Protein AF-A0A3C0Q409-F1 (afdb_monomer_lite)

Sequence (208 aa):
MSGLVIARSYESRLLSCAMTVKDFFWIRFIRLYPLYIAGLFLGVGYIVFRWFIKHEDPFDAFDLARGLFLNGLFIPDFFDEKLIFRINPAAWSLSLEWIINIIYAVVAVKFSNRVLLCIAGGGAALMMIMGLHEQTLDLGWSSENFIGGFVRILYSFTMGILLYRLIQSRGMPFKINALLLLPVIFIALIIPMLCPDFGLYLFGRFEI

Structure (mmCIF, N/CA/C/O backbone):
data_AF-A0A3C0Q409-F1
#
_entry.id   AF-A0A3C0Q409-F1
#
loop_
_atom_site.group_PDB
_atom_site.id
_atom_site.type_symbol
_atom_site.label_atom_id
_atom_site.label_alt_id
_atom_site.label_comp_id
_atom_site.label_asym_id
_atom_site.label_entity_id
_atom_site.label_seq_id
_atom_site.pdbx_PDB_ins_code
_atom_site.Cartn_x
_atom_site.Cartn_y
_atom_site.Cartn_z
_atom_site.occupancy
_atom_site.B_iso_or_equiv
_atom_site.auth_seq_id
_atom_site.auth_comp_id
_atom_site.auth_asym_id
_atom_site.auth_atom_id
_atom_site.pdbx_PDB_model_num
ATOM 1 N N . MET A 1 1 ? -5.419 2.317 -3.469 1.00 61.75 1 MET A N 1
ATOM 2 C CA . MET A 1 1 ? -6.747 2.554 -2.850 1.00 61.75 1 MET A CA 1
ATOM 3 C C . MET A 1 1 ? -6.604 3.058 -1.419 1.00 61.75 1 MET A C 1
ATOM 5 O O . MET A 1 1 ? -5.571 2.838 -0.804 1.00 61.75 1 MET A O 1
ATOM 9 N N . SER A 1 2 ? -7.637 3.713 -0.874 1.00 80.19 2 SER A N 1
ATOM 10 C CA . SER A 1 2 ? -7.595 4.330 0.462 1.00 80.19 2 SER A CA 1
ATOM 11 C C . SER A 1 2 ? -8.119 3.404 1.565 1.00 80.19 2 SER A C 1
ATOM 13 O O . SER A 1 2 ? -9.218 2.854 1.443 1.00 80.19 2 SER A O 1
ATOM 15 N N . GLY A 1 3 ? -7.380 3.305 2.677 1.00 89.50 3 GLY A N 1
ATOM 16 C CA . GLY A 1 3 ? -7.801 2.577 3.881 1.00 89.50 3 GLY A CA 1
ATOM 17 C C . GLY A 1 3 ? -9.139 3.061 4.452 1.00 89.50 3 GLY A C 1
ATOM 18 O O . GLY A 1 3 ? -9.888 2.258 4.998 1.00 89.50 3 GLY A O 1
ATOM 19 N N . LEU A 1 4 ? -9.507 4.327 4.216 1.00 91.88 4 LEU A N 1
ATOM 20 C CA . LEU A 1 4 ? -10.808 4.899 4.589 1.00 91.88 4 LEU A CA 1
ATOM 21 C C . LEU A 1 4 ? -11.976 4.139 3.947 1.00 91.88 4 LEU A C 1
ATOM 23 O O . LEU A 1 4 ? -12.948 3.791 4.614 1.00 91.88 4 LEU A O 1
ATOM 27 N N . VAL A 1 5 ? -11.889 3.889 2.637 1.00 91.31 5 VAL A N 1
ATOM 28 C CA . VAL A 1 5 ? -12.957 3.236 1.863 1.00 91.31 5 VAL A CA 1
ATOM 29 C C . VAL A 1 5 ? -13.110 1.783 2.295 1.00 91.31 5 VAL A C 1
ATOM 31 O O . VAL A 1 5 ? -14.230 1.280 2.404 1.00 91.31 5 VAL A O 1
ATOM 34 N N . ILE A 1 6 ? -11.986 1.114 2.556 1.00 92.56 6 ILE A N 1
ATOM 35 C CA . ILE A 1 6 ? -11.972 -0.287 2.978 1.00 92.56 6 ILE A CA 1
ATOM 36 C C . ILE A 1 6 ? -12.562 -0.426 4.372 1.00 92.56 6 ILE A C 1
ATOM 38 O O . ILE A 1 6 ? -13.489 -1.214 4.555 1.00 92.56 6 ILE A O 1
ATOM 42 N N . ALA A 1 7 ? -12.085 0.386 5.313 1.00 93.19 7 ALA A N 1
ATOM 43 C CA . ALA A 1 7 ? -12.591 0.412 6.671 1.00 93.19 7 ALA A CA 1
ATOM 44 C C . ALA A 1 7 ? -14.103 0.669 6.689 1.00 93.19 7 ALA A C 1
ATOM 46 O O . ALA A 1 7 ? -14.876 -0.143 7.191 1.00 93.19 7 ALA A O 1
ATOM 47 N N . ARG A 1 8 ? -14.559 1.696 5.966 1.00 92.25 8 ARG A N 1
ATOM 48 C CA . ARG A 1 8 ? -15.985 2.012 5.847 1.00 92.25 8 ARG A CA 1
ATOM 49 C C . ARG A 1 8 ? -16.841 0.875 5.288 1.00 92.25 8 ARG A C 1
ATOM 51 O O . ARG A 1 8 ? -17.983 0.719 5.708 1.00 92.25 8 ARG A O 1
ATOM 58 N N . SER A 1 9 ? -16.331 0.129 4.313 1.00 91.88 9 SER A N 1
ATOM 59 C CA . SER A 1 9 ? -17.126 -0.876 3.593 1.00 91.88 9 SER A CA 1
ATOM 60 C C . SER A 1 9 ? -17.123 -2.248 4.270 1.00 91.88 9 SER A C 1
ATOM 62 O O . SER A 1 9 ? -18.072 -3.014 4.098 1.00 91.88 9 SER A O 1
ATOM 64 N N . TYR A 1 10 ? -16.049 -2.586 4.989 1.00 93.25 10 TYR A N 1
ATOM 65 C CA . TYR A 1 10 ? -15.783 -3.963 5.409 1.00 93.25 10 TYR A CA 1
ATOM 66 C C . TYR A 1 10 ? -15.493 -4.129 6.900 1.00 93.25 10 TYR A C 1
ATOM 68 O O . TYR A 1 10 ? -15.665 -5.241 7.395 1.00 93.25 10 TYR A O 1
ATOM 76 N N . GLU A 1 11 ? -15.094 -3.077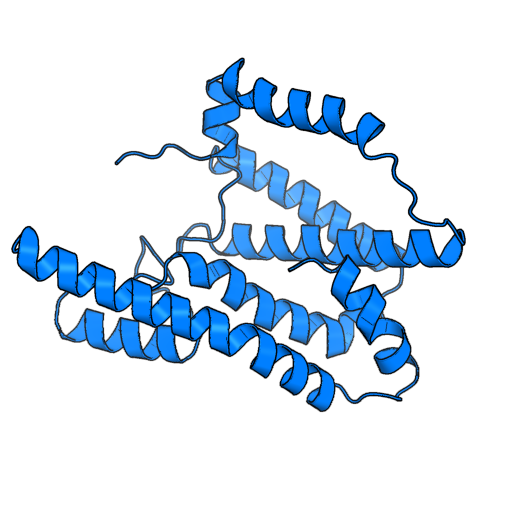 7.623 1.00 93.75 11 GLU A N 1
ATOM 77 C CA . GLU A 1 11 ? -14.656 -3.193 9.021 1.00 93.75 11 GLU A CA 1
ATOM 78 C C . GLU A 1 11 ? -15.731 -3.813 9.915 1.00 93.75 11 GLU A C 1
ATOM 80 O O . GLU A 1 11 ? -15.474 -4.802 10.597 1.00 93.75 11 GLU A O 1
ATOM 85 N N . SER A 1 12 ? -16.961 -3.298 9.850 1.00 92.56 12 SER A N 1
ATOM 86 C CA . SER A 1 12 ? -18.080 -3.808 10.650 1.00 92.56 12 SER A CA 1
ATOM 87 C C . SER A 1 12 ? -18.392 -5.275 10.354 1.00 92.56 12 SER A C 1
ATOM 89 O O . SER A 1 12 ? -18.651 -6.042 11.279 1.00 92.56 12 SER A O 1
ATOM 91 N N . ARG A 1 13 ? -18.325 -5.699 9.085 1.00 93.00 13 ARG A N 1
ATOM 92 C CA . ARG A 1 13 ? -18.609 -7.084 8.669 1.00 93.00 13 ARG A CA 1
ATOM 93 C C . ARG A 1 13 ? -17.502 -8.055 9.071 1.00 93.00 13 ARG A C 1
ATOM 95 O O . ARG A 1 13 ? -17.797 -9.193 9.411 1.00 93.00 13 ARG A O 1
ATOM 102 N N . LEU A 1 14 ? -16.247 -7.605 9.032 1.00 92.75 14 LEU A N 1
ATOM 103 C CA . LEU A 1 14 ? -15.091 -8.383 9.485 1.00 92.75 14 LEU A CA 1
ATOM 104 C C . LEU A 1 14 ? -15.094 -8.550 11.008 1.00 92.75 14 LEU A C 1
ATOM 106 O O . LEU A 1 14 ? -14.820 -9.639 11.501 1.00 92.75 14 LEU A O 1
ATOM 110 N N . LEU A 1 15 ? -15.430 -7.492 11.755 1.00 92.69 15 LEU A N 1
ATOM 111 C CA . LEU A 1 15 ? -15.474 -7.532 13.220 1.00 92.69 15 LEU A CA 1
ATOM 112 C C . LEU A 1 15 ? -16.679 -8.310 13.765 1.00 92.69 15 LEU A C 1
ATOM 114 O O . LEU A 1 15 ? -16.561 -8.956 14.800 1.00 92.69 15 LEU A O 1
ATOM 118 N N . SER A 1 16 ? -17.823 -8.272 13.075 1.00 91.56 16 SER A N 1
ATOM 119 C CA . SER A 1 16 ? -19.041 -9.010 13.457 1.00 91.56 16 SER A CA 1
ATOM 120 C C . SER A 1 16 ? -19.076 -10.462 12.967 1.00 91.56 16 SER A C 1
ATOM 122 O O . SER A 1 16 ? -20.095 -11.128 13.129 1.00 91.56 16 SER A O 1
ATOM 124 N N . CYS A 1 17 ? -18.003 -10.954 12.336 1.00 89.00 17 CYS A N 1
ATOM 125 C CA . CYS A 1 17 ? -17.946 -12.269 11.684 1.00 89.00 17 CYS A CA 1
ATOM 126 C C . CYS A 1 17 ? -19.012 -12.493 10.588 1.00 89.00 17 CYS A C 1
ATOM 128 O O . CYS A 1 17 ? -19.180 -13.616 10.121 1.00 89.00 17 CYS A O 1
ATOM 130 N N . ALA A 1 18 ? -19.695 -11.439 10.127 1.00 92.31 18 ALA A N 1
ATOM 131 C CA . ALA A 1 18 ? -20.645 -11.498 9.015 1.00 92.31 18 ALA A CA 1
ATOM 132 C C . ALA A 1 18 ? -19.958 -11.691 7.648 1.00 92.31 18 ALA A C 1
ATOM 134 O O . ALA A 1 18 ? -20.619 -11.952 6.646 1.00 92.31 18 ALA A O 1
ATOM 135 N N . MET A 1 19 ? -18.634 -11.526 7.585 1.00 92.50 19 MET A N 1
ATOM 136 C CA . MET A 1 19 ? -17.818 -11.815 6.411 1.00 92.50 19 MET A CA 1
ATOM 137 C C . MET A 1 19 ? -16.521 -12.501 6.834 1.00 92.50 19 MET A C 1
ATOM 139 O O . MET A 1 19 ? -15.841 -12.033 7.750 1.00 92.50 19 MET A O 1
ATOM 143 N N . THR A 1 20 ? -16.134 -13.561 6.124 1.00 93.31 20 THR A N 1
ATOM 144 C CA . THR A 1 20 ? -14.844 -14.210 6.356 1.00 93.31 20 THR A CA 1
ATOM 145 C C . THR A 1 20 ? -13.702 -13.453 5.679 1.00 93.31 20 THR A C 1
ATOM 147 O O . THR A 1 20 ? -13.875 -12.731 4.694 1.00 93.31 20 THR A O 1
ATOM 150 N N . VAL A 1 21 ? -12.485 -13.663 6.176 1.00 91.69 21 VAL A N 1
ATOM 151 C CA . VAL A 1 21 ? -11.263 -13.128 5.565 1.00 91.69 21 VAL A CA 1
ATOM 152 C C . VAL A 1 21 ? -11.105 -13.615 4.110 1.00 91.69 21 VAL A C 1
ATOM 154 O O . VAL A 1 21 ? -10.690 -12.845 3.247 1.00 91.69 21 VAL A O 1
ATOM 157 N N . LYS A 1 22 ? -11.517 -14.855 3.807 1.00 93.00 22 LYS A N 1
ATOM 158 C CA . LYS A 1 22 ? -11.501 -15.420 2.447 1.00 93.00 22 LYS A CA 1
ATOM 159 C C . LYS A 1 22 ? -12.452 -14.681 1.501 1.00 93.00 22 LYS A C 1
ATOM 161 O O . LYS A 1 22 ? -12.056 -14.353 0.385 1.00 93.00 22 LYS A O 1
ATOM 166 N N . ASP A 1 23 ? -13.668 -14.375 1.949 1.00 92.56 23 ASP A N 1
ATOM 167 C CA . ASP A 1 23 ? -14.646 -13.641 1.133 1.00 92.56 23 ASP A CA 1
ATOM 168 C C . ASP A 1 23 ? -14.163 -12.220 0.840 1.00 92.56 23 ASP A C 1
ATOM 170 O O . ASP A 1 23 ? -14.263 -11.739 -0.291 1.00 92.56 23 ASP A O 1
ATOM 174 N N . PHE A 1 24 ? -13.576 -11.562 1.846 1.00 93.50 24 PHE A N 1
ATOM 175 C CA . PHE A 1 24 ? -12.927 -10.269 1.658 1.00 93.50 24 PHE A CA 1
ATOM 176 C C . PHE A 1 24 ? -11.840 -10.349 0.584 1.00 93.50 24 PHE A C 1
ATOM 178 O O . PHE A 1 24 ? -11.835 -9.530 -0.337 1.00 93.50 24 PHE A O 1
ATOM 185 N N . PHE A 1 25 ? -10.958 -11.351 0.660 1.00 91.25 25 PHE A N 1
ATOM 186 C CA . PHE A 1 25 ? -9.908 -11.539 -0.338 1.00 91.25 25 PHE A CA 1
ATOM 187 C C . PHE A 1 25 ? -10.452 -11.687 -1.741 1.00 91.25 25 PHE A C 1
ATOM 189 O O . PHE A 1 25 ? -9.990 -10.996 -2.646 1.00 91.25 25 PHE A O 1
ATOM 196 N N . TRP A 1 26 ? -11.458 -12.535 -1.918 1.00 92.38 26 TRP A N 1
ATOM 197 C CA . TRP A 1 26 ? -12.009 -12.811 -3.234 1.00 92.38 26 TRP A CA 1
ATOM 198 C C . TRP A 1 26 ? -12.654 -11.574 -3.868 1.00 92.38 26 TRP A C 1
ATOM 200 O O . TRP A 1 26 ? -12.384 -11.248 -5.025 1.00 92.38 26 TRP A O 1
ATOM 210 N N . ILE A 1 27 ? -13.423 -10.811 -3.082 1.00 92.25 27 ILE A N 1
ATOM 211 C CA . ILE A 1 27 ? -14.037 -9.554 -3.536 1.00 92.25 27 ILE A CA 1
ATOM 212 C C . ILE A 1 27 ? -12.967 -8.544 -3.961 1.00 92.25 27 ILE A C 1
ATOM 214 O O . ILE A 1 27 ? -13.135 -7.831 -4.952 1.00 92.25 27 ILE A O 1
ATOM 218 N N . ARG A 1 28 ? -11.872 -8.445 -3.204 1.00 91.31 28 ARG A N 1
ATOM 219 C CA . ARG A 1 28 ? -10.786 -7.499 -3.491 1.00 91.31 28 ARG A CA 1
ATOM 220 C C . ARG A 1 28 ? -9.977 -7.935 -4.708 1.00 91.31 28 ARG A C 1
ATOM 222 O O . ARG A 1 28 ? -9.679 -7.095 -5.553 1.00 91.31 28 ARG A O 1
ATOM 229 N N . PHE A 1 29 ? -9.701 -9.230 -4.830 1.00 88.88 29 PHE A N 1
ATOM 230 C CA . PHE A 1 29 ? -8.972 -9.809 -5.950 1.00 88.88 29 PHE A CA 1
ATOM 231 C C . PHE A 1 29 ? -9.704 -9.575 -7.277 1.00 88.88 29 PHE A C 1
ATOM 233 O O . PHE A 1 29 ? -9.134 -8.971 -8.179 1.00 88.88 29 PHE A O 1
ATOM 240 N N . ILE A 1 30 ? -10.996 -9.914 -7.366 1.00 90.88 30 ILE A N 1
ATOM 241 C CA . ILE A 1 30 ? -11.796 -9.716 -8.591 1.00 90.88 30 ILE A CA 1
ATOM 242 C C . ILE A 1 30 ? -11.917 -8.233 -8.980 1.00 90.88 30 ILE A C 1
ATOM 244 O O . ILE A 1 30 ? -12.100 -7.918 -10.150 1.00 90.88 30 ILE A O 1
ATOM 248 N N . ARG A 1 31 ? -11.802 -7.301 -8.027 1.00 89.12 31 ARG A N 1
ATOM 249 C CA . ARG A 1 31 ? -11.817 -5.857 -8.321 1.00 89.12 31 ARG A CA 1
ATOM 250 C C . ARG A 1 31 ? -10.473 -5.327 -8.811 1.00 89.12 31 ARG A C 1
ATOM 252 O O . ARG A 1 31 ? -10.455 -4.429 -9.644 1.00 89.12 31 ARG A O 1
ATOM 259 N N . LEU A 1 32 ? -9.368 -5.836 -8.271 1.00 86.75 32 LEU A N 1
ATOM 260 C CA . LEU A 1 32 ? -8.018 -5.363 -8.594 1.00 86.75 32 LEU A CA 1
ATOM 261 C C . LEU A 1 32 ? -7.455 -6.016 -9.858 1.00 86.75 32 LEU A C 1
ATOM 263 O O . LEU A 1 32 ? -6.807 -5.346 -10.660 1.00 86.75 32 LEU A O 1
ATOM 267 N N . TYR A 1 33 ? -7.723 -7.305 -10.051 1.00 87.69 33 TYR A N 1
ATOM 268 C CA . TYR A 1 33 ? -7.134 -8.094 -11.128 1.00 87.69 33 TYR A CA 1
ATOM 269 C C . TYR A 1 33 ? -7.484 -7.591 -12.544 1.00 87.69 33 TYR A C 1
ATOM 271 O O . TYR A 1 33 ? -6.575 -7.510 -13.367 1.00 87.69 33 TYR A O 1
ATOM 279 N N . PRO A 1 34 ? -8.725 -7.160 -12.858 1.00 89.75 34 PRO A N 1
ATOM 280 C CA . PRO A 1 34 ? -9.053 -6.653 -14.193 1.00 89.75 34 PRO A CA 1
ATOM 281 C C . PRO A 1 34 ? -8.244 -5.413 -14.574 1.00 89.75 34 PRO A C 1
ATOM 283 O O . PRO A 1 34 ? -7.751 -5.315 -15.695 1.00 89.75 34 PRO A O 1
ATOM 286 N N . LEU A 1 35 ? -8.064 -4.486 -13.626 1.00 89.81 35 LEU A N 1
ATOM 287 C CA . LEU A 1 35 ? -7.266 -3.281 -13.848 1.00 89.81 35 LEU A CA 1
ATOM 288 C C . LEU A 1 35 ? -5.788 -3.629 -14.041 1.00 89.81 35 LEU A C 1
ATOM 290 O O . LEU A 1 35 ? -5.118 -3.052 -14.893 1.00 89.81 35 LEU A O 1
ATOM 294 N N . TYR A 1 36 ? -5.294 -4.598 -13.274 1.00 89.25 36 TYR A N 1
ATOM 295 C CA . TYR A 1 36 ? -3.927 -5.076 -13.409 1.00 89.25 36 TYR A CA 1
ATOM 296 C C . TYR A 1 36 ? -3.653 -5.685 -14.780 1.00 89.25 36 TYR A C 1
ATOM 298 O O . TYR A 1 36 ? -2.679 -5.322 -15.432 1.00 89.25 36 TYR A O 1
ATOM 306 N N . ILE A 1 37 ? -4.535 -6.582 -15.224 1.00 88.81 37 ILE A N 1
ATOM 307 C CA . ILE A 1 37 ? -4.431 -7.239 -16.524 1.00 88.81 37 ILE A CA 1
ATOM 308 C C . ILE A 1 37 ? -4.529 -6.217 -17.656 1.00 88.81 37 ILE A C 1
ATOM 310 O O . ILE A 1 37 ? -3.741 -6.283 -18.594 1.00 88.81 37 ILE A O 1
ATOM 314 N N . ALA A 1 38 ? -5.416 -5.224 -17.548 1.00 90.81 38 ALA A N 1
ATOM 315 C CA . ALA A 1 38 ? -5.463 -4.121 -18.505 1.00 90.81 38 ALA A CA 1
ATOM 316 C C . ALA A 1 38 ? -4.124 -3.361 -18.567 1.00 90.81 38 ALA A C 1
ATOM 318 O O . ALA A 1 38 ? -3.607 -3.123 -19.656 1.00 90.81 38 ALA A O 1
ATOM 319 N N . GLY A 1 39 ? -3.524 -3.042 -17.414 1.00 89.44 39 GLY A N 1
ATOM 320 C CA . GLY A 1 39 ? -2.198 -2.419 -17.348 1.00 89.44 39 GLY A CA 1
ATOM 321 C C . GLY A 1 39 ? -1.093 -3.293 -17.947 1.00 89.44 39 GLY A C 1
ATOM 322 O O . GLY A 1 39 ? -0.230 -2.787 -18.659 1.00 89.44 39 GLY A O 1
ATOM 323 N N . LEU A 1 40 ? -1.151 -4.609 -17.728 1.00 88.94 40 LEU A N 1
ATOM 324 C CA . LEU A 1 40 ? -0.209 -5.565 -18.305 1.00 88.94 40 LEU A CA 1
ATOM 325 C C . LEU A 1 40 ? -0.314 -5.605 -19.836 1.00 88.94 40 LEU A C 1
ATOM 327 O O . LEU A 1 40 ? 0.706 -5.525 -20.515 1.00 88.94 40 LEU A O 1
ATOM 331 N N . PHE A 1 41 ? -1.531 -5.661 -20.388 1.00 90.62 41 PHE A N 1
ATOM 332 C CA . PHE A 1 41 ? -1.749 -5.621 -21.838 1.00 90.62 41 PHE A CA 1
ATOM 333 C C . PHE A 1 41 ? -1.270 -4.311 -22.466 1.00 90.62 41 PHE A C 1
ATOM 335 O O . PHE A 1 41 ? -0.648 -4.339 -23.526 1.00 90.62 41 PHE A O 1
ATOM 342 N N . LEU A 1 42 ? -1.517 -3.173 -21.810 1.00 90.75 42 LEU A N 1
ATOM 343 C CA . LEU A 1 42 ? -1.002 -1.879 -22.261 1.00 90.75 42 LEU A CA 1
ATOM 344 C C . LEU A 1 42 ? 0.530 -1.842 -22.240 1.00 90.75 42 LEU A C 1
ATOM 346 O O . LEU A 1 42 ? 1.140 -1.364 -23.193 1.00 90.75 42 LEU A O 1
ATOM 350 N N . GLY A 1 43 ? 1.146 -2.391 -21.193 1.00 88.25 43 GLY A N 1
ATOM 351 C CA . GLY A 1 43 ? 2.595 -2.522 -21.070 1.00 88.25 43 GLY A CA 1
ATOM 352 C C . GLY A 1 43 ? 3.219 -3.352 -22.190 1.00 88.25 43 GLY A C 1
ATOM 353 O O . GLY A 1 43 ? 4.152 -2.908 -22.856 1.00 88.25 43 GLY A O 1
ATOM 354 N N . VAL A 1 44 ? 2.648 -4.527 -22.465 1.00 87.81 44 VAL A N 1
ATOM 355 C CA . VAL A 1 44 ? 3.064 -5.374 -23.594 1.00 87.81 44 VAL A CA 1
ATOM 356 C C . VAL A 1 44 ? 2.874 -4.646 -24.925 1.00 87.81 44 VAL A C 1
ATOM 358 O O . VAL A 1 44 ? 3.791 -4.622 -25.742 1.00 87.81 44 VAL A O 1
ATOM 361 N N . GLY A 1 45 ? 1.722 -4.003 -25.133 1.00 88.88 45 GLY A N 1
ATOM 362 C CA . GLY A 1 45 ? 1.451 -3.220 -26.339 1.00 88.88 45 GLY A CA 1
ATOM 363 C C . GLY A 1 45 ? 2.463 -2.093 -26.552 1.00 88.88 45 GLY A C 1
ATOM 364 O O . GLY A 1 45 ? 2.924 -1.886 -27.672 1.00 88.88 45 GLY A O 1
ATOM 365 N N . TYR A 1 46 ? 2.871 -1.412 -25.479 1.00 87.38 46 TYR A N 1
ATOM 366 C CA . TYR A 1 46 ? 3.907 -0.382 -25.519 1.00 87.38 46 TYR A CA 1
ATOM 367 C C . TYR A 1 46 ? 5.280 -0.941 -25.917 1.00 87.38 46 TYR A C 1
ATOM 369 O O . TYR A 1 46 ? 5.954 -0.351 -26.761 1.00 87.38 46 TYR A O 1
ATOM 377 N N . ILE A 1 47 ? 5.684 -2.088 -25.359 1.00 84.94 47 ILE A N 1
ATOM 378 C CA . ILE A 1 47 ? 6.951 -2.754 -25.707 1.00 84.94 47 ILE A CA 1
ATOM 379 C C . ILE A 1 47 ? 6.959 -3.142 -27.189 1.00 84.94 47 ILE A C 1
ATOM 381 O O . ILE A 1 47 ? 7.907 -2.822 -27.904 1.00 84.94 47 ILE A O 1
ATOM 385 N N . VAL A 1 48 ? 5.875 -3.761 -27.664 1.00 86.12 48 VAL A N 1
ATOM 386 C CA . VAL A 1 48 ? 5.713 -4.154 -29.070 1.00 86.12 48 VAL A CA 1
ATOM 387 C C . VAL A 1 48 ? 5.754 -2.930 -29.987 1.00 86.12 48 VAL A C 1
ATOM 389 O O . VAL A 1 48 ? 6.478 -2.923 -30.980 1.00 86.12 48 VAL A O 1
ATOM 392 N N . PHE A 1 49 ? 5.033 -1.861 -29.642 1.00 87.38 49 PHE A N 1
ATOM 393 C CA . PHE A 1 49 ? 5.037 -0.616 -30.410 1.00 87.38 49 PHE A CA 1
ATOM 394 C C . PHE A 1 49 ? 6.437 0.007 -30.497 1.00 87.38 49 PHE A C 1
ATOM 396 O O . PHE A 1 49 ? 6.862 0.435 -31.570 1.00 87.38 49 PHE A O 1
ATOM 403 N N . ARG A 1 50 ? 7.187 0.025 -29.387 1.00 83.75 50 ARG A N 1
ATOM 404 C CA . ARG A 1 50 ? 8.574 0.508 -29.377 1.00 83.75 50 ARG A CA 1
ATOM 405 C C . ARG A 1 50 ? 9.486 -0.318 -30.269 1.00 83.75 50 ARG A C 1
ATOM 407 O O . ARG A 1 50 ? 10.262 0.280 -31.010 1.00 83.75 50 ARG A O 1
ATOM 414 N N . TRP A 1 51 ? 9.370 -1.641 -30.217 1.00 83.06 51 TRP A N 1
ATOM 415 C CA . TRP A 1 51 ? 10.146 -2.543 -31.063 1.00 83.06 51 TRP A CA 1
ATOM 416 C C . TRP A 1 51 ? 9.894 -2.262 -32.552 1.00 83.06 51 TRP A C 1
ATOM 418 O O . TRP A 1 51 ? 10.841 -2.046 -33.304 1.00 83.06 51 TRP A O 1
ATOM 428 N N . PHE A 1 52 ? 8.626 -2.126 -32.960 1.00 84.75 52 PHE A N 1
ATOM 429 C CA . PHE A 1 52 ? 8.266 -1.831 -34.354 1.00 84.75 52 PHE A CA 1
ATOM 430 C C . PHE A 1 52 ? 8.755 -0.464 -34.856 1.00 84.75 52 PHE A C 1
ATOM 432 O O . PHE A 1 52 ? 9.163 -0.348 -36.009 1.00 84.75 52 PHE A O 1
ATOM 439 N N . ILE A 1 53 ? 8.682 0.586 -34.031 1.00 86.44 53 ILE A N 1
ATOM 440 C CA . ILE A 1 53 ? 9.008 1.953 -34.472 1.00 86.44 53 ILE A CA 1
ATOM 441 C C . ILE A 1 53 ? 10.501 2.252 -34.340 1.00 86.44 53 ILE A C 1
ATOM 443 O O . ILE A 1 53 ? 11.106 2.809 -35.254 1.00 86.44 53 ILE A O 1
ATOM 447 N N . LYS A 1 54 ? 11.099 1.911 -33.197 1.00 80.62 54 LYS A N 1
ATOM 448 C CA . LYS A 1 54 ? 12.475 2.301 -32.87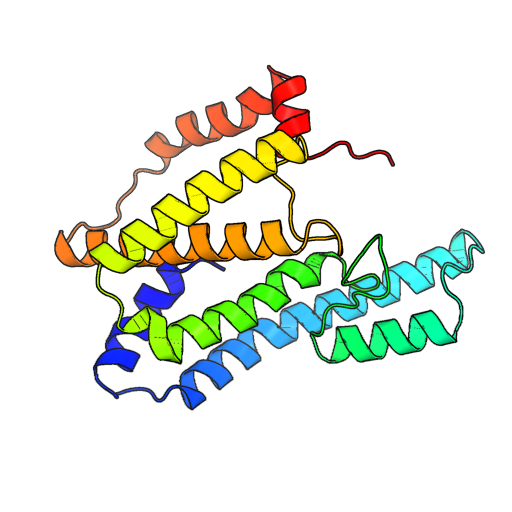0 1.00 80.62 54 LYS A CA 1
ATOM 449 C C . LYS A 1 54 ? 13.512 1.238 -33.225 1.00 80.62 54 LYS A C 1
ATOM 451 O O . LYS A 1 54 ? 14.689 1.569 -33.209 1.00 80.62 54 LYS A O 1
ATOM 456 N N . HIS A 1 55 ? 13.101 0.002 -33.538 1.00 76.44 55 HIS A N 1
ATOM 457 C CA . HIS A 1 55 ? 14.000 -1.151 -33.741 1.00 76.44 55 HIS A CA 1
ATOM 458 C C . HIS A 1 55 ? 14.982 -1.371 -32.577 1.00 76.44 55 HIS A C 1
ATOM 460 O O . HIS A 1 55 ? 15.996 -2.049 -32.710 1.00 76.44 55 HIS A O 1
ATOM 466 N N . GLU A 1 56 ? 14.680 -0.782 -31.423 1.00 70.94 56 GLU A N 1
ATOM 467 C CA . GLU A 1 56 ? 15.342 -1.091 -30.173 1.00 70.94 56 GLU A CA 1
ATOM 468 C C . GLU A 1 56 ? 14.744 -2.412 -29.713 1.00 70.94 56 GLU A C 1
ATOM 470 O O . GLU A 1 56 ? 13.519 -2.526 -29.641 1.00 70.94 56 GLU A O 1
ATOM 475 N N . ASP A 1 57 ? 15.591 -3.396 -29.428 1.00 63.59 57 ASP A N 1
ATOM 476 C CA . ASP A 1 57 ? 15.172 -4.602 -28.729 1.00 63.59 57 ASP A CA 1
ATOM 477 C C . ASP A 1 57 ? 15.370 -4.343 -27.232 1.00 63.59 57 ASP A C 1
ATOM 479 O O . ASP A 1 57 ? 16.505 -4.370 -26.747 1.00 63.59 57 ASP A O 1
ATOM 483 N N . PRO A 1 58 ? 14.319 -3.949 -26.486 1.00 62.25 58 PRO A N 1
ATOM 484 C CA . PRO A 1 58 ? 14.506 -3.500 -25.115 1.00 62.25 58 PRO A CA 1
ATOM 485 C C . PRO A 1 58 ? 14.845 -4.647 -24.155 1.00 62.25 58 PRO A C 1
ATOM 487 O O . PRO A 1 58 ? 15.215 -4.363 -23.017 1.00 62.25 58 PRO A O 1
ATOM 490 N N . PHE A 1 59 ? 14.709 -5.915 -24.574 1.00 68.62 59 PHE A N 1
ATOM 491 C CA . PHE A 1 59 ? 14.849 -7.074 -23.694 1.00 68.62 59 PHE A CA 1
ATOM 492 C C . PHE A 1 59 ? 15.524 -8.261 -24.379 1.00 68.62 59 PHE A C 1
ATOM 494 O O . PHE A 1 59 ? 15.201 -8.603 -25.511 1.00 68.62 59 PHE A O 1
ATOM 501 N N . ASP A 1 60 ? 16.374 -8.961 -23.629 1.00 78.88 60 ASP A N 1
ATOM 502 C CA . ASP A 1 60 ? 16.679 -10.357 -23.933 1.00 78.88 60 ASP A CA 1
ATOM 503 C C . ASP A 1 60 ? 15.396 -11.203 -23.799 1.00 78.88 60 ASP A C 1
ATOM 505 O O . ASP A 1 60 ? 14.547 -10.946 -22.935 1.00 78.88 60 ASP A O 1
ATOM 509 N N . ALA A 1 61 ? 15.234 -12.225 -24.642 1.00 78.88 61 ALA A N 1
ATOM 510 C CA . ALA A 1 61 ? 14.025 -13.051 -24.680 1.00 78.88 61 ALA A CA 1
ATOM 511 C C . ALA A 1 61 ? 13.745 -13.721 -23.322 1.00 78.88 61 ALA A C 1
ATOM 513 O O . ALA A 1 61 ? 12.589 -13.876 -22.916 1.00 78.88 61 ALA A O 1
ATOM 514 N N . PHE A 1 62 ? 14.810 -14.073 -22.597 1.00 82.94 62 PHE A N 1
ATOM 515 C CA . PHE A 1 62 ? 14.726 -14.618 -21.247 1.00 82.94 62 PHE A CA 1
ATOM 516 C C . PHE A 1 62 ? 14.179 -13.599 -20.235 1.00 82.94 62 PHE A C 1
ATOM 518 O O . PHE A 1 62 ? 13.276 -13.919 -19.459 1.00 82.94 62 PHE A O 1
ATOM 525 N N . ASP A 1 63 ? 14.666 -12.359 -20.280 1.00 80.12 63 ASP A N 1
ATOM 526 C CA . ASP A 1 63 ? 14.232 -11.271 -19.400 1.00 80.12 63 ASP A CA 1
ATOM 527 C C . ASP A 1 63 ? 12.768 -10.888 -19.642 1.00 80.12 63 ASP A C 1
ATOM 529 O O . ASP A 1 63 ? 12.020 -10.641 -18.691 1.00 80.12 63 ASP A O 1
ATOM 533 N N . LEU A 1 64 ? 12.325 -10.893 -20.904 1.00 81.38 64 LEU A N 1
ATOM 534 C CA . LEU A 1 64 ? 10.924 -10.658 -21.248 1.00 81.38 64 LEU A CA 1
ATOM 535 C C . LEU A 1 64 ? 10.022 -11.776 -20.710 1.00 81.38 64 LEU A C 1
ATOM 537 O O . LEU A 1 64 ? 8.980 -11.494 -20.114 1.00 81.38 64 LEU A O 1
ATOM 541 N N . ALA A 1 65 ? 10.423 -13.040 -20.880 1.00 84.94 65 ALA A N 1
ATOM 542 C CA . ALA A 1 65 ? 9.674 -14.186 -20.371 1.00 84.94 65 ALA A CA 1
ATOM 543 C C . ALA A 1 65 ? 9.584 -14.172 -18.835 1.00 84.94 65 ALA A C 1
ATOM 545 O O . ALA A 1 65 ? 8.497 -14.350 -18.279 1.00 84.94 65 ALA A O 1
ATOM 546 N N . ARG A 1 66 ? 10.700 -13.888 -18.148 1.00 86.50 66 ARG A N 1
ATOM 547 C CA . ARG A 1 66 ? 10.748 -13.714 -16.689 1.00 86.50 66 ARG A CA 1
ATOM 548 C C . ARG A 1 66 ? 9.834 -12.577 -16.241 1.00 86.50 66 ARG A C 1
ATOM 550 O O . ARG A 1 66 ? 9.018 -12.771 -15.340 1.00 86.50 66 ARG A O 1
ATOM 557 N N . GLY A 1 67 ? 9.930 -11.419 -16.894 1.00 83.69 67 GLY A N 1
ATOM 558 C CA . GLY A 1 67 ? 9.107 -10.250 -16.608 1.00 83.69 67 GLY A CA 1
ATOM 559 C C . GLY A 1 67 ? 7.618 -10.552 -16.753 1.00 83.69 67 GLY A C 1
ATOM 560 O O . GLY A 1 67 ? 6.855 -10.288 -15.826 1.00 83.69 67 GLY A O 1
ATOM 561 N N . LEU A 1 68 ? 7.201 -11.168 -17.864 1.00 85.12 68 LEU A N 1
ATOM 562 C CA . LEU A 1 68 ? 5.808 -11.561 -18.104 1.00 85.12 68 LEU A CA 1
ATOM 563 C C . LEU A 1 68 ? 5.299 -12.549 -17.056 1.00 85.12 68 LEU A C 1
ATOM 565 O O . LEU A 1 68 ? 4.176 -12.400 -16.579 1.00 85.12 68 LEU A O 1
ATOM 569 N N . PHE A 1 69 ? 6.122 -13.524 -16.674 1.00 87.44 69 PHE A N 1
ATOM 570 C CA . PHE A 1 69 ? 5.764 -14.509 -15.661 1.00 87.44 69 PHE A CA 1
ATOM 571 C C . PHE A 1 69 ? 5.585 -13.869 -14.277 1.00 87.44 69 PHE A C 1
ATOM 573 O O . PHE A 1 69 ? 4.533 -14.022 -13.657 1.00 87.44 69 PHE A O 1
ATOM 580 N N . LEU A 1 70 ? 6.572 -13.097 -13.809 1.00 86.31 70 LEU A N 1
ATOM 581 C CA . LEU A 1 70 ? 6.532 -12.442 -12.496 1.00 86.31 70 LEU A CA 1
ATOM 582 C C . LEU A 1 70 ? 5.431 -11.379 -12.410 1.00 86.31 70 LEU A C 1
ATOM 584 O O . LEU A 1 70 ? 4.656 -11.370 -11.452 1.00 86.31 70 LEU A O 1
ATOM 588 N N . ASN A 1 71 ? 5.297 -10.539 -13.444 1.00 85.81 71 ASN A N 1
ATOM 589 C CA . ASN A 1 71 ? 4.231 -9.541 -13.516 1.00 85.81 71 ASN A CA 1
ATOM 590 C C . ASN A 1 71 ? 2.868 -10.259 -13.591 1.00 85.81 71 ASN A C 1
ATOM 592 O O . ASN A 1 71 ? 1.972 -9.962 -12.812 1.00 85.81 71 ASN A O 1
ATOM 596 N N . GLY A 1 72 ? 2.710 -11.297 -14.416 1.00 82.75 72 GLY A N 1
ATOM 597 C CA . GLY A 1 72 ? 1.475 -12.095 -14.457 1.00 82.75 72 GLY A CA 1
ATOM 598 C C . GLY A 1 72 ? 1.041 -12.650 -13.089 1.00 82.75 72 GLY A C 1
ATOM 599 O O . GLY A 1 72 ? -0.157 -12.755 -12.815 1.00 82.75 72 GLY A O 1
ATOM 600 N N . LEU A 1 73 ? 2.006 -12.932 -12.208 1.00 83.69 73 LEU A N 1
ATOM 601 C CA . LEU A 1 73 ? 1.797 -13.411 -10.840 1.00 83.69 73 LEU A CA 1
ATOM 602 C C . LEU A 1 73 ? 1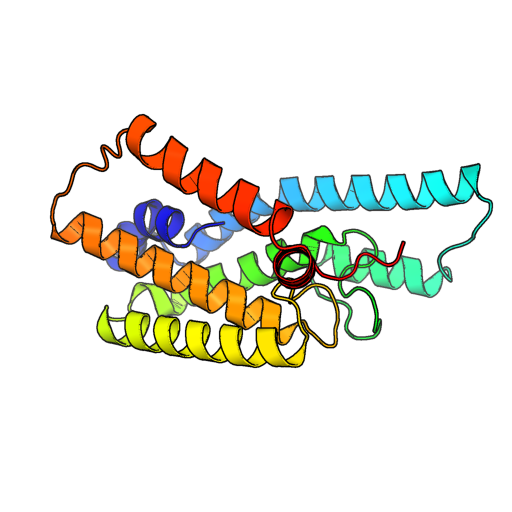.740 -12.311 -9.768 1.00 83.69 73 LEU A C 1
ATOM 604 O O . LEU A 1 73 ? 1.641 -12.644 -8.588 1.00 83.69 73 LEU A O 1
ATOM 608 N N . PHE A 1 74 ? 1.762 -11.023 -10.133 1.00 83.00 74 PHE A N 1
ATOM 609 C CA . PHE A 1 74 ? 1.788 -9.898 -9.183 1.00 83.00 74 PHE A CA 1
ATOM 610 C C . PHE A 1 74 ? 3.043 -9.837 -8.285 1.00 83.00 74 PHE A C 1
ATOM 612 O O . PHE A 1 74 ? 3.030 -9.183 -7.235 1.00 83.00 74 PHE A O 1
ATOM 619 N N . ILE A 1 75 ? 4.130 -10.495 -8.691 1.00 85.06 75 ILE A N 1
ATOM 620 C CA . ILE A 1 75 ? 5.372 -10.581 -7.920 1.00 85.06 75 ILE A CA 1
ATOM 621 C C . ILE A 1 75 ? 6.366 -9.531 -8.445 1.00 85.06 75 ILE A C 1
ATOM 623 O O . ILE A 1 75 ? 6.616 -9.504 -9.651 1.00 85.06 75 ILE A O 1
ATOM 627 N N . PRO A 1 76 ? 6.929 -8.668 -7.574 1.00 83.94 76 PRO A N 1
ATOM 628 C CA . PRO A 1 76 ? 7.984 -7.738 -7.967 1.00 83.94 76 PRO A CA 1
ATOM 629 C C . PRO A 1 76 ? 9.268 -8.487 -8.347 1.00 83.94 76 PRO A C 1
ATOM 631 O O . PRO A 1 76 ? 9.688 -9.414 -7.652 1.00 83.94 76 PRO A O 1
ATOM 634 N N . ASP A 1 77 ? 9.898 -8.065 -9.439 1.00 85.25 77 ASP A N 1
ATOM 635 C CA . ASP A 1 77 ? 11.192 -8.570 -9.888 1.00 85.25 77 ASP A CA 1
ATOM 636 C C . ASP A 1 77 ? 12.328 -7.761 -9.249 1.00 85.25 77 ASP A C 1
ATOM 638 O O . ASP A 1 77 ? 12.621 -6.647 -9.670 1.00 85.25 77 ASP A O 1
ATOM 642 N N . PHE A 1 78 ? 12.967 -8.318 -8.220 1.00 82.44 78 PHE A N 1
ATOM 643 C CA . PHE A 1 78 ? 14.099 -7.673 -7.545 1.00 82.44 78 PHE A CA 1
ATOM 644 C C . PHE A 1 78 ? 15.443 -7.889 -8.250 1.00 82.44 78 PHE A C 1
ATOM 646 O O . PHE A 1 78 ? 16.438 -7.309 -7.827 1.00 82.44 78 PHE A O 1
ATOM 653 N N . PHE A 1 79 ? 15.495 -8.720 -9.297 1.00 77.38 79 PHE A N 1
ATOM 654 C CA . PHE A 1 79 ? 16.717 -8.912 -10.084 1.00 77.38 79 PHE A CA 1
ATOM 655 C C . PHE A 1 79 ? 16.943 -7.783 -11.090 1.00 77.38 79 PHE A C 1
ATOM 657 O O . PHE A 1 79 ? 18.014 -7.703 -11.684 1.00 77.38 79 PHE A O 1
ATOM 664 N N . ASP A 1 80 ? 15.939 -6.934 -11.306 1.00 68.31 80 ASP A N 1
ATOM 665 C CA . ASP A 1 80 ? 16.119 -5.670 -11.995 1.00 68.31 80 ASP A CA 1
ATOM 666 C C . ASP A 1 80 ? 16.289 -4.518 -11.009 1.00 68.31 80 ASP A C 1
ATOM 668 O O . ASP A 1 80 ? 15.458 -4.310 -10.126 1.00 68.31 80 ASP A O 1
ATOM 672 N N . GLU A 1 81 ? 17.337 -3.725 -11.205 1.00 64.69 81 GLU A N 1
ATOM 673 C CA . GLU A 1 81 ? 17.621 -2.572 -10.352 1.00 64.69 81 GLU A CA 1
ATOM 674 C C . GLU A 1 81 ? 16.703 -1.380 -10.663 1.00 64.69 81 GLU A C 1
ATOM 676 O O . GLU A 1 81 ? 16.351 -0.608 -9.771 1.00 64.69 81 GLU A O 1
ATOM 681 N N . LYS A 1 82 ? 16.245 -1.245 -11.916 1.00 73.75 82 LYS A N 1
ATOM 682 C CA . LYS A 1 82 ? 15.522 -0.047 -12.365 1.00 73.75 82 LYS A CA 1
ATOM 683 C C . LYS A 1 82 ? 14.024 -0.098 -12.078 1.00 73.75 82 LYS A C 1
ATOM 685 O O . LYS A 1 82 ? 13.486 0.845 -11.510 1.00 73.75 82 LYS A O 1
ATOM 690 N N . LEU A 1 83 ? 13.327 -1.157 -12.485 1.00 78.69 83 LEU A N 1
ATOM 691 C CA . LEU A 1 83 ? 11.870 -1.262 -12.381 1.00 78.69 83 LEU A CA 1
ATOM 692 C C . LEU A 1 83 ? 11.452 -2.657 -11.920 1.00 78.69 83 LEU A C 1
ATOM 694 O O . LEU A 1 83 ? 11.437 -3.609 -12.698 1.00 78.69 83 LEU A O 1
ATOM 698 N N . ILE A 1 84 ? 10.942 -2.752 -10.693 1.00 83.31 84 ILE A N 1
ATOM 699 C CA . ILE A 1 84 ? 10.429 -4.022 -10.147 1.00 83.31 84 ILE A CA 1
ATOM 700 C C . ILE A 1 84 ? 9.226 -4.583 -10.922 1.00 83.31 84 ILE A C 1
ATOM 702 O O . ILE A 1 84 ? 8.928 -5.773 -10.846 1.00 83.31 84 ILE A O 1
ATOM 706 N N . PHE A 1 85 ? 8.536 -3.738 -11.690 1.00 82.50 85 PHE A N 1
ATOM 707 C CA . PHE A 1 85 ? 7.536 -4.145 -12.675 1.00 82.50 85 PHE A CA 1
ATOM 708 C C . PHE A 1 85 ? 7.862 -3.517 -14.032 1.00 82.50 85 PHE A C 1
ATOM 710 O O . PHE A 1 85 ? 7.199 -2.583 -14.471 1.00 82.50 85 PHE A O 1
ATOM 717 N N . ARG A 1 86 ? 8.893 -4.027 -14.714 1.00 79.12 86 ARG A N 1
ATOM 718 C CA . ARG A 1 86 ? 9.335 -3.499 -16.019 1.00 79.12 86 ARG A CA 1
ATOM 719 C C . ARG A 1 86 ? 8.215 -3.375 -17.065 1.00 79.12 86 ARG A C 1
ATOM 721 O O . ARG A 1 86 ? 8.168 -2.389 -17.791 1.00 79.12 86 ARG A O 1
ATOM 728 N N . ILE A 1 87 ? 7.327 -4.371 -17.156 1.00 84.12 87 ILE A N 1
ATOM 729 C CA . ILE A 1 87 ? 6.269 -4.416 -18.186 1.00 84.12 87 ILE A CA 1
ATOM 730 C C . ILE A 1 87 ? 5.091 -3.528 -17.797 1.00 84.12 87 ILE A C 1
ATOM 732 O O . ILE A 1 87 ? 4.533 -2.838 -18.643 1.00 84.12 87 ILE A O 1
ATOM 736 N N . ASN A 1 88 ? 4.725 -3.509 -16.518 1.00 86.81 88 ASN A N 1
ATOM 737 C CA . ASN A 1 88 ? 3.668 -2.652 -16.000 1.00 86.81 88 ASN A CA 1
ATOM 738 C C . ASN A 1 88 ? 4.215 -1.791 -14.854 1.00 86.81 88 ASN A C 1
ATOM 740 O O . ASN A 1 88 ? 3.963 -2.117 -13.699 1.00 86.81 88 ASN A O 1
ATOM 744 N N . PRO A 1 89 ? 4.927 -0.682 -15.121 1.00 81.06 89 PRO A N 1
ATOM 745 C CA . PRO A 1 89 ? 5.541 0.116 -14.060 1.00 81.06 89 PRO A CA 1
ATOM 746 C C . PRO A 1 89 ? 4.541 0.590 -13.002 1.00 81.06 89 PRO A C 1
ATOM 748 O O . PRO A 1 89 ? 4.875 0.658 -11.830 1.00 81.06 89 PRO A O 1
ATOM 751 N N . ALA A 1 90 ? 3.277 0.828 -13.361 1.00 83.06 90 ALA A N 1
ATOM 752 C CA . ALA A 1 90 ? 2.235 1.224 -12.409 1.00 83.06 90 ALA A CA 1
ATOM 753 C C . ALA A 1 90 ? 1.804 0.097 -11.438 1.00 83.06 90 ALA A C 1
ATOM 755 O O . ALA A 1 90 ? 1.168 0.366 -10.411 1.00 83.06 90 ALA A O 1
ATOM 756 N N . ALA A 1 91 ? 2.153 -1.161 -11.732 1.00 87.25 91 ALA A N 1
ATOM 757 C CA . ALA A 1 91 ? 1.781 -2.341 -10.954 1.00 87.25 91 ALA A CA 1
ATOM 758 C C . ALA A 1 91 ? 2.348 -2.361 -9.536 1.00 87.25 91 ALA A C 1
ATOM 760 O O . ALA A 1 91 ? 1.751 -3.010 -8.678 1.00 87.25 91 ALA A O 1
ATOM 761 N N . TRP A 1 92 ? 3.462 -1.673 -9.268 1.00 86.12 92 TRP A N 1
ATOM 762 C CA . TRP A 1 92 ? 4.111 -1.729 -7.956 1.00 86.12 92 TRP A CA 1
ATOM 763 C C . TRP A 1 92 ? 3.168 -1.305 -6.823 1.00 86.12 92 TRP A C 1
ATOM 765 O O . TRP A 1 92 ? 3.142 -1.897 -5.745 1.00 86.12 92 TRP A O 1
ATOM 775 N N . SER A 1 93 ? 2.329 -0.301 -7.080 1.00 87.19 93 SER A N 1
ATOM 776 C CA . SER A 1 93 ? 1.381 0.198 -6.086 1.00 87.19 93 SER A CA 1
ATOM 777 C C . SER A 1 93 ? 0.201 -0.760 -5.904 1.00 87.19 93 SER A C 1
ATOM 779 O O . SER A 1 93 ? -0.254 -0.972 -4.780 1.00 87.19 93 SER A O 1
ATOM 781 N N . LEU A 1 94 ? -0.257 -1.393 -6.993 1.00 87.81 94 LEU A N 1
ATOM 782 C CA . LEU A 1 94 ? -1.293 -2.428 -6.962 1.00 87.81 94 LEU A CA 1
ATOM 783 C C . LEU A 1 94 ? -0.799 -3.685 -6.238 1.00 87.81 94 LEU A C 1
ATOM 785 O O . LEU A 1 94 ? -1.590 -4.342 -5.558 1.00 87.81 94 LEU A O 1
ATOM 789 N N . SER A 1 95 ? 0.489 -4.021 -6.361 1.00 87.94 95 SER A N 1
ATOM 790 C CA . SER A 1 95 ? 1.058 -5.184 -5.690 1.00 87.94 95 SER A CA 1
ATOM 791 C C . SER A 1 95 ? 1.110 -4.980 -4.177 1.00 87.94 95 SER A C 1
ATOM 793 O O . SER A 1 95 ? 0.555 -5.749 -3.398 1.00 87.94 95 SER A O 1
ATOM 795 N N . LEU A 1 96 ? 1.635 -3.851 -3.724 1.00 89.38 96 LEU A N 1
ATOM 796 C CA . LEU A 1 96 ? 1.598 -3.518 -2.303 1.00 89.38 96 LEU A CA 1
ATOM 797 C C . LEU A 1 96 ? 0.165 -3.350 -1.774 1.00 89.38 96 LEU A C 1
ATOM 799 O O . LEU A 1 96 ? -0.114 -3.638 -0.606 1.00 89.38 96 LEU A O 1
ATOM 803 N N . GLU A 1 97 ? -0.770 -2.942 -2.633 1.00 90.19 97 GLU A N 1
ATOM 804 C CA . GLU A 1 97 ? -2.175 -2.882 -2.267 1.00 90.19 97 GLU A CA 1
ATOM 805 C C . GLU A 1 97 ? -2.753 -4.267 -1.939 1.00 90.19 97 GLU A C 1
ATOM 807 O O . GLU A 1 97 ? -3.504 -4.388 -0.966 1.00 90.19 97 GLU A O 1
ATOM 812 N N . TRP A 1 98 ? -2.426 -5.326 -2.688 1.00 86.69 98 TRP A N 1
ATOM 813 C CA . TRP A 1 98 ? -2.917 -6.662 -2.330 1.00 86.69 98 TRP A CA 1
ATOM 814 C C . TRP A 1 98 ? -2.388 -7.083 -0.954 1.00 86.69 98 TRP A C 1
ATOM 816 O O . TRP A 1 98 ? -3.175 -7.546 -0.125 1.00 86.69 98 TRP A O 1
ATOM 826 N N . ILE A 1 99 ? -1.110 -6.814 -0.665 1.00 89.25 99 ILE A N 1
ATOM 827 C CA . ILE A 1 99 ? -0.455 -7.153 0.608 1.00 89.25 99 ILE A CA 1
ATOM 828 C C . ILE A 1 99 ? -1.138 -6.445 1.779 1.00 89.25 99 ILE A C 1
ATOM 830 O O . ILE A 1 99 ? -1.536 -7.089 2.753 1.00 89.25 99 ILE A O 1
ATOM 834 N N . ILE A 1 100 ? -1.327 -5.124 1.695 1.00 92.25 100 ILE A N 1
ATOM 835 C CA . ILE A 1 100 ? -1.896 -4.361 2.816 1.00 92.25 100 ILE A CA 1
ATOM 836 C C . ILE A 1 100 ? -3.357 -4.738 3.086 1.00 92.25 100 ILE A C 1
ATOM 838 O O . ILE A 1 100 ? -3.800 -4.716 4.233 1.00 92.25 100 ILE A O 1
ATOM 842 N N . ASN A 1 101 ? -4.103 -5.158 2.058 1.00 92.12 101 ASN A N 1
ATOM 843 C CA . ASN A 1 101 ? -5.449 -5.704 2.227 1.00 92.12 101 ASN A CA 1
ATOM 844 C C . ASN A 1 101 ? -5.441 -6.998 3.049 1.00 92.12 101 ASN A C 1
ATOM 846 O O . ASN A 1 101 ? -6.309 -7.179 3.905 1.00 92.12 101 ASN A O 1
ATOM 850 N N . ILE A 1 102 ? -4.448 -7.865 2.831 1.00 91.00 102 ILE A N 1
ATOM 851 C CA . ILE A 1 102 ? -4.258 -9.089 3.619 1.00 91.00 102 ILE A CA 1
ATOM 852 C C . ILE A 1 102 ? -3.972 -8.765 5.068 1.00 91.00 102 ILE A C 1
ATOM 854 O O . ILE A 1 102 ? -4.687 -9.224 5.962 1.00 91.00 102 ILE A O 1
ATOM 858 N N . ILE A 1 103 ? -2.983 -7.909 5.290 1.00 93.06 103 ILE A N 1
ATOM 859 C CA . ILE A 1 103 ? -2.600 -7.469 6.629 1.00 93.06 103 ILE A CA 1
ATOM 860 C C . ILE A 1 103 ? -3.804 -6.846 7.348 1.00 93.06 103 ILE A C 1
ATOM 862 O O . ILE A 1 103 ? -4.035 -7.118 8.530 1.00 93.06 103 ILE A O 1
ATOM 866 N N . TYR A 1 104 ? -4.611 -6.060 6.632 1.00 94.19 104 TYR A N 1
ATOM 867 C CA . TYR A 1 104 ? -5.809 -5.443 7.180 1.00 94.19 104 TYR A CA 1
ATOM 868 C C . TYR A 1 104 ? -6.846 -6.461 7.644 1.00 94.19 104 TYR A C 1
ATOM 870 O O . TYR A 1 104 ? -7.232 -6.434 8.812 1.00 94.19 104 TYR A O 1
ATOM 878 N N . ALA A 1 105 ? -7.279 -7.361 6.762 1.00 92.88 105 ALA A N 1
ATOM 879 C CA . ALA A 1 105 ? -8.353 -8.297 7.078 1.00 92.88 105 ALA A CA 1
ATOM 880 C C . ALA A 1 105 ? -7.978 -9.283 8.191 1.00 92.88 105 ALA A C 1
ATOM 882 O O . ALA A 1 105 ? -8.838 -9.665 8.984 1.00 92.88 105 ALA A O 1
ATOM 883 N N . VAL A 1 106 ? -6.705 -9.682 8.265 1.00 92.50 106 VAL A N 1
ATOM 884 C CA . VAL A 1 106 ? -6.230 -10.656 9.255 1.00 92.50 106 VAL A CA 1
ATOM 885 C C . VAL A 1 106 ? -5.982 -9.998 10.614 1.00 92.50 106 VAL A C 1
ATOM 887 O O . VAL A 1 106 ? -6.410 -10.529 11.643 1.00 92.50 106 VAL A O 1
ATOM 890 N N . VAL A 1 107 ? -5.298 -8.847 10.630 1.00 93.19 107 VAL A N 1
ATOM 891 C CA . VAL A 1 107 ? -4.775 -8.255 11.871 1.00 93.19 107 VAL A CA 1
ATOM 892 C C . VAL A 1 107 ? -5.207 -6.802 12.052 1.00 93.19 107 VAL A C 1
ATOM 894 O O . VAL A 1 107 ? -5.772 -6.468 13.095 1.00 93.19 107 VAL A O 1
ATOM 897 N N . ALA A 1 108 ? -4.977 -5.926 11.067 1.00 91.56 108 ALA A N 1
ATOM 898 C CA . ALA A 1 108 ? -5.078 -4.484 11.310 1.00 91.56 108 ALA A CA 1
ATOM 899 C C . ALA A 1 108 ? -6.515 -3.991 11.549 1.00 91.56 108 ALA A C 1
ATOM 901 O O . ALA A 1 108 ? -6.707 -2.986 12.233 1.00 91.56 108 ALA A O 1
ATOM 902 N N . VAL A 1 109 ? -7.528 -4.730 11.081 1.00 93.12 109 VAL A N 1
ATOM 903 C CA . VAL A 1 109 ? -8.944 -4.476 11.397 1.00 93.12 109 VAL A CA 1
ATOM 904 C C . VAL A 1 109 ? -9.217 -4.518 12.908 1.00 93.12 109 VAL A C 1
ATOM 906 O O . VAL A 1 109 ? -10.089 -3.807 13.401 1.00 93.12 109 VAL A O 1
ATOM 909 N N . LYS A 1 110 ? -8.428 -5.289 13.669 1.00 91.94 110 LYS A N 1
ATOM 910 C CA . LYS A 1 110 ? -8.563 -5.454 15.126 1.00 91.94 110 LYS A CA 1
ATOM 911 C C . LYS A 1 110 ? -7.721 -4.465 15.935 1.00 91.94 110 LYS A C 1
ATOM 913 O O . LYS A 1 110 ? -7.844 -4.425 17.157 1.00 91.94 110 LYS A O 1
ATOM 918 N N . PHE A 1 111 ? -6.846 -3.683 15.301 1.00 94.75 111 PHE A N 1
ATOM 919 C CA . PHE A 1 111 ? -5.987 -2.745 16.026 1.00 94.75 111 PHE A CA 1
ATOM 920 C C . PHE A 1 111 ? -6.790 -1.643 16.703 1.00 94.75 111 PHE A C 1
ATOM 922 O O . PHE A 1 111 ? -7.818 -1.209 16.193 1.00 94.75 111 PHE A O 1
ATOM 929 N N . SER A 1 112 ? -6.307 -1.161 17.849 1.00 93.81 112 SER A N 1
ATOM 930 C CA . SER A 1 112 ? -6.876 0.011 18.516 1.00 93.81 112 SER A CA 1
ATOM 931 C C . SER A 1 112 ? -6.445 1.300 17.810 1.00 93.81 112 SER A C 1
ATOM 933 O O . SER A 1 112 ? -5.433 1.337 17.107 1.00 93.81 112 SER A O 1
ATOM 935 N N . ASN A 1 113 ? -7.173 2.395 18.040 1.00 93.31 113 ASN A N 1
ATOM 936 C CA . ASN A 1 113 ? -6.812 3.699 17.470 1.00 93.31 113 ASN A CA 1
ATOM 937 C C . ASN A 1 113 ? -5.425 4.173 17.930 1.00 93.31 113 ASN A C 1
ATOM 939 O O . ASN A 1 113 ? -4.746 4.859 17.179 1.00 93.31 113 ASN A O 1
ATOM 943 N N . ARG A 1 114 ? -4.979 3.780 19.133 1.00 94.62 114 ARG A N 1
ATOM 944 C CA . ARG A 1 114 ? -3.632 4.103 19.630 1.00 94.62 114 ARG A CA 1
ATOM 945 C C . ARG A 1 114 ? -2.554 3.401 18.808 1.00 94.62 114 ARG A C 1
ATOM 947 O O . ARG A 1 114 ? -1.614 4.049 18.375 1.00 94.62 114 ARG A O 1
ATOM 954 N N . VAL A 1 115 ? -2.730 2.105 18.540 1.00 95.75 115 VAL A N 1
ATOM 955 C CA . VAL A 1 115 ? -1.791 1.325 17.717 1.00 95.75 115 VAL A CA 1
ATOM 956 C C . VAL A 1 115 ? -1.739 1.876 16.295 1.00 95.75 115 VAL A C 1
ATOM 958 O O . VAL A 1 115 ? -0.656 2.121 15.777 1.00 95.75 115 VAL A O 1
ATOM 961 N N . LEU A 1 116 ? -2.899 2.142 15.687 1.00 94.25 116 LEU A N 1
ATOM 962 C CA . LEU A 1 116 ? -2.958 2.738 14.351 1.00 94.25 116 LEU A CA 1
ATOM 963 C C . LEU A 1 116 ? -2.285 4.116 14.305 1.00 94.25 116 LEU A C 1
ATOM 965 O O . LEU A 1 116 ? -1.606 4.415 13.330 1.00 94.25 116 LEU A O 1
ATOM 969 N N . LEU A 1 117 ? -2.429 4.930 15.356 1.00 94.81 117 LEU A N 1
ATOM 970 C CA . LEU A 1 117 ? -1.771 6.233 15.456 1.00 94.81 117 LEU A CA 1
ATOM 971 C C . LEU A 1 117 ? -0.252 6.099 15.577 1.00 94.81 117 LEU A C 1
ATOM 973 O O . LEU A 1 117 ? 0.466 6.849 14.925 1.00 94.81 117 LEU A O 1
ATOM 977 N N . CYS A 1 118 ? 0.245 5.133 16.352 1.00 96.31 118 CYS A N 1
ATOM 978 C CA . CYS A 1 118 ? 1.677 4.848 16.427 1.00 96.31 118 CYS A CA 1
ATOM 979 C C . CYS A 1 118 ? 2.234 4.388 15.074 1.00 96.31 118 CYS A C 1
ATOM 981 O O . CYS A 1 118 ? 3.279 4.878 14.657 1.00 96.31 118 CYS A O 1
ATOM 983 N N . ILE A 1 119 ? 1.528 3.498 14.365 1.00 95.25 119 ILE A N 1
ATOM 984 C CA . ILE A 1 119 ? 1.948 3.030 13.034 1.00 95.25 119 ILE A CA 1
ATOM 985 C C . ILE A 1 119 ? 1.937 4.186 12.030 1.00 95.25 119 ILE A C 1
ATOM 987 O O . ILE A 1 119 ? 2.904 4.364 11.296 1.00 95.25 119 ILE A O 1
ATOM 991 N N . ALA A 1 120 ? 0.880 4.998 12.020 1.00 94.56 120 ALA A N 1
ATOM 992 C CA . ALA A 1 120 ? 0.792 6.157 11.143 1.00 94.56 120 ALA A CA 1
ATOM 993 C C . ALA A 1 120 ? 1.873 7.203 11.464 1.00 94.56 120 ALA A C 1
ATOM 995 O O . ALA A 1 120 ? 2.524 7.708 10.556 1.00 94.56 120 ALA A O 1
ATOM 996 N N . GLY A 1 121 ? 2.109 7.502 12.743 1.00 94.69 121 GLY A N 1
ATOM 997 C CA . GLY A 1 121 ? 3.150 8.435 13.176 1.00 94.69 121 GLY A CA 1
ATOM 998 C C . GLY A 1 121 ? 4.556 7.949 12.818 1.00 94.69 121 GLY A C 1
ATOM 999 O O . GLY A 1 121 ? 5.339 8.706 12.250 1.00 94.69 121 GLY A O 1
ATOM 1000 N N . GLY A 1 122 ? 4.853 6.670 13.072 1.00 95.25 122 GLY A N 1
ATOM 1001 C CA . GLY A 1 122 ? 6.119 6.048 12.679 1.00 95.25 122 GLY A CA 1
ATOM 1002 C C . GLY A 1 122 ? 6.305 6.018 11.162 1.00 95.25 122 GLY A C 1
ATOM 1003 O O . GLY A 1 122 ? 7.370 6.373 10.667 1.00 95.25 122 GLY A O 1
ATOM 1004 N N . GLY A 1 123 ? 5.252 5.682 10.412 1.00 93.12 123 GLY A N 1
ATOM 1005 C CA . GLY A 1 123 ? 5.262 5.714 8.950 1.00 93.12 123 GLY A CA 1
ATOM 1006 C C . GLY A 1 123 ? 5.490 7.118 8.387 1.00 93.12 123 GLY A C 1
ATOM 1007 O O . GLY A 1 123 ? 6.267 7.275 7.452 1.00 93.12 123 GLY A O 1
ATOM 1008 N N . ALA A 1 124 ? 4.883 8.149 8.981 1.00 92.38 124 ALA A N 1
ATOM 1009 C CA . ALA A 1 124 ? 5.107 9.541 8.591 1.00 92.38 124 ALA A CA 1
ATOM 1010 C C . ALA A 1 124 ? 6.556 9.986 8.845 1.00 92.38 124 ALA A C 1
ATOM 1012 O O . ALA A 1 124 ? 7.163 10.621 7.985 1.00 92.38 124 ALA A O 1
ATOM 1013 N N . ALA A 1 125 ? 7.124 9.625 10.001 1.00 93.56 125 ALA A N 1
ATOM 1014 C CA . ALA A 1 125 ? 8.515 9.930 10.327 1.00 93.56 125 ALA A CA 1
ATOM 1015 C C . ALA A 1 125 ? 9.488 9.230 9.365 1.00 93.56 125 ALA A C 1
ATOM 1017 O O . ALA A 1 125 ? 10.388 9.870 8.829 1.00 93.56 125 ALA A O 1
ATOM 1018 N N . LEU A 1 126 ? 9.270 7.941 9.084 1.00 92.81 126 LEU A N 1
ATOM 1019 C CA . LEU A 1 126 ? 10.077 7.189 8.122 1.00 92.81 126 LEU A CA 1
ATOM 1020 C C . LEU A 1 126 ? 9.963 7.762 6.705 1.00 92.81 126 LEU A C 1
ATOM 1022 O O . LEU A 1 126 ? 10.982 7.929 6.048 1.00 92.81 126 LEU A O 1
ATOM 1026 N N . MET A 1 127 ? 8.760 8.137 6.260 1.00 90.44 127 MET A N 1
ATOM 1027 C CA . MET A 1 127 ? 8.564 8.818 4.973 1.00 90.44 127 MET A CA 1
ATOM 1028 C C . MET A 1 127 ? 9.348 10.126 4.888 1.00 90.44 127 MET A C 1
ATOM 1030 O O . MET A 1 127 ? 9.923 10.420 3.847 1.00 90.44 127 MET A O 1
ATOM 1034 N N . MET A 1 128 ? 9.388 10.906 5.970 1.00 88.19 128 MET A N 1
ATOM 1035 C CA . MET A 1 128 ? 10.159 12.146 6.011 1.00 88.19 128 MET A CA 1
ATOM 1036 C C . MET A 1 128 ? 11.664 11.873 5.922 1.00 88.19 128 MET A C 1
ATOM 1038 O O . MET A 1 128 ? 12.348 12.521 5.140 1.00 88.19 128 MET A O 1
ATOM 1042 N N . ILE A 1 129 ? 12.172 10.886 6.666 1.00 89.81 129 ILE A N 1
ATOM 1043 C CA . ILE A 1 129 ? 13.589 10.495 6.625 1.00 89.81 129 ILE A CA 1
ATOM 1044 C C . ILE A 1 129 ? 13.976 10.011 5.223 1.00 89.81 129 ILE A C 1
ATOM 1046 O O . ILE A 1 129 ? 14.969 10.473 4.667 1.00 89.81 129 ILE A O 1
ATOM 1050 N N . MET A 1 130 ? 13.178 9.119 4.633 1.00 87.44 130 MET A N 1
ATOM 1051 C CA . MET A 1 130 ? 13.438 8.577 3.298 1.00 87.44 130 MET A CA 1
ATOM 1052 C C . MET A 1 130 ? 13.306 9.653 2.219 1.00 87.44 130 MET A C 1
ATOM 1054 O O . MET A 1 130 ? 14.144 9.720 1.333 1.00 87.44 130 MET A O 1
ATOM 1058 N N . GLY A 1 131 ? 12.321 10.549 2.326 1.00 85.19 131 GLY A N 1
ATOM 1059 C CA . GLY A 1 131 ? 12.164 11.665 1.393 1.00 85.19 131 GLY A CA 1
ATOM 1060 C C . GLY A 1 131 ? 13.333 12.651 1.418 1.00 85.19 131 GLY A C 1
ATOM 1061 O O . GLY A 1 131 ? 13.697 13.194 0.379 1.00 85.19 131 GLY A O 1
ATOM 1062 N N . LEU A 1 132 ? 13.950 12.860 2.586 1.00 85.00 132 LEU A N 1
ATOM 1063 C CA . LEU A 1 132 ? 15.166 13.668 2.716 1.00 85.00 132 LEU A CA 1
ATOM 1064 C C . LEU A 1 132 ? 16.405 12.950 2.162 1.00 85.00 132 LEU A C 1
ATOM 1066 O O . LEU A 1 132 ? 17.275 13.608 1.600 1.00 85.00 132 LEU A O 1
ATOM 1070 N N . HIS A 1 133 ? 16.487 11.625 2.315 1.00 84.50 133 HIS A N 1
ATOM 1071 C CA . HIS A 1 133 ? 17.597 10.815 1.804 1.00 84.50 133 HIS A CA 1
ATOM 1072 C C . HIS A 1 133 ? 17.574 10.702 0.274 1.00 84.50 133 HIS A C 1
ATOM 1074 O O . HIS A 1 133 ? 18.562 11.002 -0.386 1.00 84.50 133 HIS A O 1
ATOM 1080 N N . GLU A 1 134 ? 16.422 10.330 -0.283 1.00 80.56 134 GLU A N 1
ATOM 1081 C CA . GLU A 1 134 ? 16.217 10.100 -1.720 1.00 80.56 134 GLU A CA 1
ATOM 1082 C C . GLU A 1 134 ? 15.986 11.401 -2.503 1.00 80.56 134 GLU A C 1
ATOM 1084 O O . GLU A 1 134 ? 15.871 11.392 -3.725 1.00 80.56 134 GLU A O 1
ATOM 1089 N N . GLN A 1 135 ? 15.856 12.529 -1.797 1.00 82.44 135 GLN A N 1
ATOM 1090 C CA . GLN A 1 135 ? 15.445 13.826 -2.343 1.00 82.44 135 GLN A CA 1
ATOM 1091 C C . GLN A 1 135 ? 14.134 13.785 -3.149 1.00 82.44 135 GLN A C 1
ATOM 1093 O O . GLN A 1 135 ? 13.870 14.656 -3.975 1.00 82.44 135 GLN A O 1
ATOM 1098 N N . THR A 1 136 ? 13.305 12.764 -2.921 1.00 79.94 136 THR A N 1
ATOM 1099 C CA . THR A 1 136 ? 12.007 12.593 -3.567 1.00 79.94 136 THR A CA 1
ATOM 1100 C C . THR A 1 136 ? 11.040 11.836 -2.667 1.00 79.94 136 THR A C 1
ATOM 1102 O O . THR A 1 136 ? 11.425 10.949 -1.906 1.00 79.94 136 THR A O 1
ATOM 1105 N N . LEU A 1 137 ? 9.752 12.163 -2.765 1.00 80.31 137 LEU A N 1
ATOM 1106 C CA . LEU A 1 137 ? 8.672 11.385 -2.148 1.00 80.31 137 LEU A CA 1
ATOM 1107 C C . LEU A 1 137 ? 8.095 10.313 -3.087 1.00 80.31 137 LEU A C 1
ATOM 1109 O O . LEU A 1 137 ? 7.245 9.510 -2.667 1.00 80.31 137 LEU A O 1
ATOM 1113 N N . ASP A 1 138 ? 8.555 10.267 -4.340 1.00 82.50 138 ASP A N 1
ATOM 1114 C CA . ASP A 1 138 ? 8.181 9.216 -5.281 1.00 82.50 138 ASP A CA 1
ATOM 1115 C C . ASP A 1 138 ? 9.011 7.943 -5.075 1.00 82.50 138 ASP A C 1
ATOM 1117 O O . ASP A 1 138 ? 9.965 7.644 -5.790 1.00 82.50 138 ASP A O 1
ATOM 1121 N N . LEU A 1 139 ? 8.632 7.207 -4.031 1.00 84.81 139 LEU A N 1
ATOM 1122 C CA . LEU A 1 139 ? 9.280 5.979 -3.583 1.00 84.81 139 LEU A CA 1
ATOM 1123 C C . LEU A 1 139 ? 8.398 4.762 -3.868 1.00 84.81 139 LEU A C 1
ATOM 1125 O O . LEU A 1 139 ? 7.179 4.831 -3.689 1.00 84.81 139 LEU A O 1
ATOM 1129 N N . GLY A 1 140 ? 9.015 3.629 -4.205 1.00 84.31 140 GLY A N 1
ATOM 1130 C CA . GLY A 1 140 ? 8.362 2.323 -4.305 1.00 84.31 140 GLY A CA 1
ATOM 1131 C C . GLY A 1 140 ? 8.405 1.654 -5.677 1.00 84.31 140 GLY A C 1
ATOM 1132 O O . GLY A 1 140 ? 7.903 0.540 -5.804 1.00 84.31 140 GLY A O 1
ATOM 1133 N N . TRP A 1 141 ? 8.949 2.324 -6.693 1.00 82.56 141 TRP A N 1
ATOM 1134 C CA . TRP A 1 141 ? 8.925 1.875 -8.086 1.00 82.56 141 TRP A CA 1
ATOM 1135 C C . TRP A 1 141 ? 10.198 1.140 -8.535 1.00 82.56 141 TRP A C 1
ATOM 1137 O O . TRP A 1 141 ? 10.140 0.400 -9.520 1.00 82.56 141 TRP A O 1
ATOM 1147 N N . SER A 1 142 ? 11.315 1.302 -7.819 1.00 84.75 142 SER A N 1
ATOM 1148 C CA . SER A 1 142 ? 12.581 0.595 -8.054 1.00 84.75 142 SER A CA 1
ATOM 1149 C C . SER A 1 142 ? 12.863 -0.406 -6.931 1.00 84.75 142 SER A C 1
ATOM 1151 O O . SER A 1 142 ? 12.193 -0.401 -5.894 1.00 84.75 142 SER A O 1
ATOM 1153 N N . SER A 1 143 ? 13.841 -1.293 -7.125 1.00 81.19 143 SER A N 1
ATOM 1154 C CA . SER A 1 143 ? 14.230 -2.255 -6.087 1.00 81.19 143 SER A CA 1
ATOM 1155 C C . SER A 1 143 ? 14.871 -1.553 -4.884 1.00 81.19 143 SER A C 1
ATOM 1157 O O . SER A 1 143 ? 14.587 -1.919 -3.742 1.00 81.19 143 SER A O 1
ATOM 1159 N N . GLU A 1 144 ? 15.641 -0.491 -5.131 1.00 82.88 144 GLU A N 1
ATOM 1160 C CA . GLU A 1 144 ? 16.318 0.321 -4.112 1.00 82.88 144 GLU A CA 1
ATOM 1161 C C . GLU A 1 144 ? 15.330 1.072 -3.209 1.00 82.88 144 GLU A C 1
ATOM 1163 O O . GLU A 1 144 ? 15.477 1.087 -1.986 1.00 82.88 144 GLU A O 1
ATOM 1168 N N . ASN A 1 145 ? 14.268 1.644 -3.790 1.00 86.38 145 ASN A N 1
ATOM 1169 C CA . ASN A 1 145 ? 13.296 2.453 -3.051 1.00 86.38 145 ASN A CA 1
ATOM 1170 C C . ASN A 1 145 ? 11.987 1.712 -2.713 1.00 86.38 145 ASN A C 1
ATOM 1172 O O . ASN A 1 145 ? 11.054 2.318 -2.171 1.00 86.38 145 ASN A O 1
ATOM 1176 N N . PHE A 1 146 ? 11.910 0.397 -2.969 1.00 87.06 146 PHE A N 1
ATOM 1177 C CA . PHE A 1 146 ? 10.711 -0.421 -2.738 1.00 87.06 146 PHE A CA 1
ATOM 1178 C C . PHE A 1 146 ? 10.189 -0.322 -1.299 1.00 87.06 146 PHE A C 1
ATOM 1180 O O . PHE A 1 146 ? 8.981 -0.215 -1.061 1.00 87.06 146 PHE A O 1
ATOM 1187 N N . ILE A 1 147 ? 11.107 -0.296 -0.326 1.00 89.06 147 ILE A N 1
ATOM 1188 C CA . ILE A 1 147 ? 10.780 -0.152 1.099 1.00 89.06 147 ILE A CA 1
ATOM 1189 C C . ILE A 1 147 ? 10.026 1.160 1.345 1.00 89.06 147 ILE A C 1
ATOM 1191 O O . ILE A 1 147 ? 9.034 1.168 2.076 1.00 89.06 147 ILE A O 1
ATOM 1195 N N . GLY A 1 148 ? 10.430 2.252 0.690 1.00 89.12 148 GLY A N 1
ATOM 1196 C CA . GLY A 1 148 ? 9.737 3.535 0.784 1.00 89.12 148 GLY A CA 1
ATOM 1197 C C . GLY A 1 148 ? 8.295 3.450 0.281 1.00 89.12 148 GLY A C 1
ATOM 1198 O O . GLY A 1 148 ? 7.387 3.979 0.921 1.00 89.12 148 GLY A O 1
ATOM 1199 N N . GLY A 1 149 ? 8.046 2.681 -0.783 1.00 89.44 149 GLY A N 1
ATOM 1200 C CA . GLY A 1 149 ? 6.694 2.372 -1.259 1.00 89.44 149 GLY A CA 1
ATOM 1201 C C . GLY A 1 149 ? 5.834 1.649 -0.219 1.00 89.44 149 GLY A C 1
ATOM 1202 O O . GLY A 1 149 ? 4.663 1.995 -0.020 1.00 89.44 149 GLY A O 1
ATOM 1203 N N . PHE A 1 150 ? 6.414 0.677 0.492 1.00 90.62 150 PHE A N 1
ATOM 1204 C CA . PHE A 1 150 ? 5.724 -0.040 1.566 1.00 90.62 150 PHE A CA 1
ATOM 1205 C C . PHE A 1 150 ? 5.387 0.881 2.744 1.00 90.62 150 PHE A C 1
ATOM 1207 O O . PHE A 1 150 ? 4.240 0.896 3.198 1.00 90.62 150 PHE A O 1
ATOM 1214 N N . VAL A 1 151 ? 6.342 1.700 3.201 1.00 92.25 151 VAL A N 1
ATOM 1215 C CA . VAL A 1 151 ? 6.114 2.690 4.269 1.00 92.25 151 VAL A CA 1
ATOM 1216 C C . VAL A 1 151 ? 5.027 3.688 3.853 1.00 92.25 151 VAL A C 1
ATOM 1218 O O . VAL A 1 151 ? 4.120 3.974 4.639 1.00 92.25 151 VAL A O 1
ATOM 1221 N N . ARG A 1 152 ? 5.053 4.157 2.599 1.00 91.19 152 ARG A N 1
ATOM 1222 C CA . ARG A 1 152 ? 4.059 5.083 2.032 1.00 91.19 152 ARG A CA 1
ATOM 1223 C C . ARG A 1 152 ? 2.645 4.516 2.093 1.00 91.19 152 ARG A C 1
ATOM 1225 O O . ARG A 1 152 ? 1.701 5.201 2.506 1.00 91.19 152 ARG A O 1
ATOM 1232 N N . ILE A 1 153 ? 2.482 3.256 1.697 1.00 92.19 153 ILE A N 1
ATOM 1233 C CA . ILE A 1 153 ? 1.187 2.572 1.739 1.00 92.19 153 ILE A CA 1
ATOM 1234 C C . ILE A 1 153 ? 0.763 2.307 3.179 1.00 92.19 153 ILE A C 1
ATOM 1236 O O . ILE A 1 153 ? -0.386 2.574 3.519 1.00 92.19 153 ILE A O 1
ATOM 1240 N N . LEU A 1 154 ? 1.673 1.870 4.047 1.00 92.50 154 LEU A N 1
ATOM 1241 C CA . LEU A 1 154 ? 1.371 1.635 5.456 1.00 92.50 154 LEU A CA 1
ATOM 1242 C C . LEU A 1 154 ? 0.867 2.913 6.146 1.00 92.50 154 LEU A C 1
ATOM 1244 O O . LEU A 1 154 ? -0.175 2.889 6.808 1.00 92.50 154 LEU A O 1
ATOM 1248 N N . TYR A 1 155 ? 1.557 4.038 5.941 1.00 93.00 155 TYR A N 1
ATOM 1249 C CA . TYR A 1 155 ? 1.165 5.349 6.460 1.00 93.00 155 TYR A CA 1
ATOM 1250 C C . TYR A 1 155 ? -0.218 5.774 5.947 1.00 93.00 155 TYR A C 1
ATOM 1252 O O . TYR A 1 155 ? -1.145 5.985 6.731 1.00 93.00 155 TYR A O 1
ATOM 1260 N N . SER A 1 156 ? -0.381 5.864 4.624 1.00 92.81 156 SER A N 1
ATOM 1261 C CA . SER A 1 156 ? -1.620 6.361 4.010 1.00 92.81 156 SER A CA 1
ATOM 1262 C C . SER A 1 15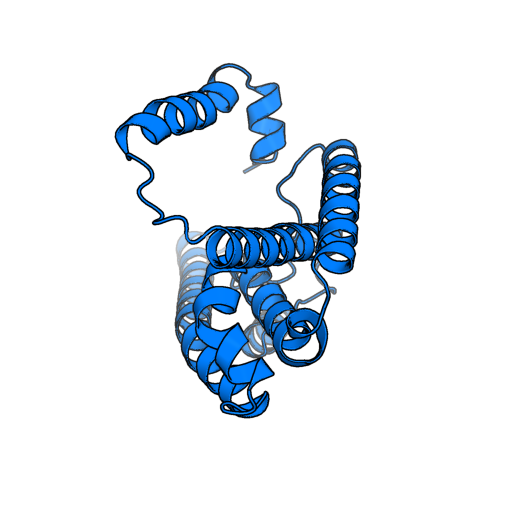6 ? -2.827 5.468 4.318 1.00 92.81 156 SER A C 1
ATOM 1264 O O . SER A 1 156 ? -3.938 5.959 4.545 1.00 92.81 156 SER A O 1
ATOM 1266 N N . PHE A 1 157 ? -2.617 4.154 4.392 1.00 94.25 157 PHE A N 1
ATOM 1267 C CA . PHE A 1 157 ? -3.663 3.191 4.698 1.00 94.25 157 PHE A CA 1
ATOM 1268 C C . PHE A 1 157 ? -4.113 3.276 6.160 1.00 94.25 157 PHE A C 1
ATOM 1270 O O . PHE A 1 157 ? -5.315 3.369 6.422 1.00 94.25 157 PHE A O 1
ATOM 1277 N N . THR A 1 158 ? -3.176 3.308 7.113 1.00 94.88 158 THR A N 1
ATOM 1278 C CA . THR A 1 158 ? -3.507 3.411 8.546 1.00 94.88 158 THR A CA 1
ATOM 1279 C C . THR A 1 158 ? -4.146 4.748 8.903 1.00 94.88 158 THR A C 1
ATOM 1281 O O . THR A 1 158 ? -5.140 4.767 9.634 1.00 94.88 158 THR A O 1
ATOM 1284 N N . MET A 1 159 ? -3.677 5.848 8.307 1.00 94.50 159 MET A N 1
ATOM 1285 C CA . MET A 1 159 ? -4.339 7.151 8.405 1.00 94.50 159 MET A CA 1
ATOM 1286 C C . MET A 1 159 ? -5.775 7.113 7.880 1.00 94.50 159 MET A C 1
ATOM 1288 O O . MET A 1 159 ? -6.677 7.670 8.506 1.00 94.50 159 MET A O 1
ATOM 1292 N N . GLY A 1 160 ? -6.019 6.412 6.769 1.00 94.00 160 GLY A N 1
ATOM 1293 C CA . GLY A 1 160 ? -7.365 6.222 6.235 1.00 94.00 160 GLY A CA 1
ATOM 1294 C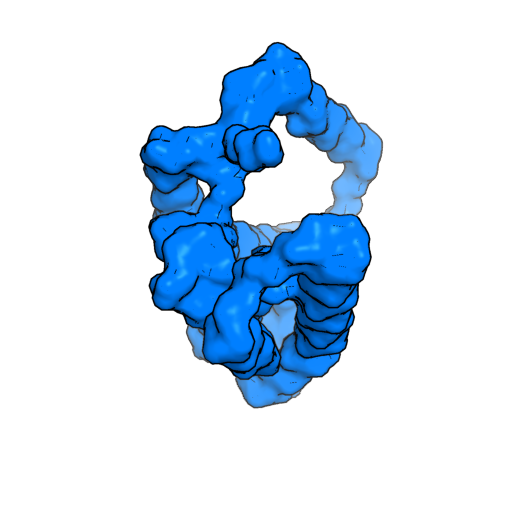 C . GLY A 1 160 ? -8.307 5.512 7.216 1.00 94.00 160 GLY A C 1
ATOM 1295 O O . GLY A 1 160 ? -9.445 5.948 7.391 1.00 94.00 160 GLY A O 1
ATOM 1296 N N . ILE A 1 161 ? -7.839 4.461 7.899 1.00 94.25 161 ILE A N 1
ATOM 1297 C CA . ILE A 1 161 ? -8.634 3.746 8.915 1.00 94.25 161 ILE A CA 1
ATOM 1298 C C . ILE A 1 161 ? -8.938 4.662 10.108 1.00 94.25 161 ILE A C 1
ATOM 1300 O O . ILE A 1 161 ? -10.085 4.744 10.550 1.00 94.25 161 ILE A O 1
ATOM 1304 N N . LEU A 1 162 ? -7.928 5.376 10.619 1.00 93.88 162 LEU A N 1
ATOM 1305 C CA . LEU A 1 162 ? -8.099 6.329 11.721 1.00 93.88 162 LEU A CA 1
ATOM 1306 C C . LEU A 1 162 ? -9.145 7.389 11.389 1.00 93.88 162 LEU A C 1
ATOM 1308 O O . LEU A 1 162 ? -10.025 7.667 12.205 1.00 93.88 162 LEU A O 1
ATOM 1312 N N . LEU A 1 163 ? -9.069 7.942 10.178 1.00 92.06 163 LEU A N 1
ATOM 1313 C CA . LEU A 1 163 ? -10.019 8.932 9.703 1.00 92.06 163 LEU A CA 1
ATOM 1314 C C . LEU A 1 163 ? -11.440 8.354 9.669 1.00 92.06 163 LEU A C 1
ATOM 1316 O O . LEU A 1 163 ? -12.357 8.995 10.177 1.00 92.06 163 LEU A O 1
ATOM 1320 N N . TYR A 1 164 ? -11.625 7.129 9.164 1.00 92.19 164 TYR A N 1
ATOM 1321 C CA . TYR A 1 164 ? -12.934 6.463 9.164 1.00 92.19 164 TYR A CA 1
ATOM 1322 C C . TYR A 1 164 ? -13.502 6.335 10.581 1.00 92.19 164 TYR A C 1
ATOM 1324 O O . TYR A 1 164 ? -14.636 6.740 10.838 1.00 92.19 164 TYR A O 1
ATOM 1332 N N . ARG A 1 165 ? -12.705 5.820 11.519 1.00 92.00 165 ARG A N 1
ATOM 1333 C CA . ARG A 1 165 ? -13.149 5.609 12.901 1.00 92.00 165 ARG A CA 1
ATOM 1334 C C . ARG A 1 165 ? -13.445 6.912 13.632 1.00 92.00 165 ARG A C 1
ATOM 1336 O O . ARG A 1 165 ? -14.357 6.950 14.453 1.00 92.00 165 ARG A O 1
ATOM 1343 N N . LEU A 1 166 ? -12.709 7.982 13.329 1.00 90.12 166 LEU A N 1
ATOM 1344 C CA . LEU A 1 166 ? -12.976 9.316 13.864 1.00 90.12 166 LEU A CA 1
ATOM 1345 C C . LEU A 1 166 ? -14.306 9.880 13.343 1.00 90.12 166 LEU A C 1
ATOM 1347 O O . LEU A 1 166 ? -15.076 10.450 14.111 1.00 90.12 166 LEU A O 1
ATOM 1351 N N . ILE A 1 167 ? -14.590 9.703 12.049 1.00 87.50 167 ILE A N 1
ATOM 1352 C CA . ILE A 1 167 ? -15.868 10.109 11.445 1.00 87.50 167 ILE A CA 1
ATOM 1353 C C . ILE A 1 167 ? -17.018 9.330 12.082 1.00 87.50 167 ILE A C 1
ATOM 1355 O O . ILE A 1 167 ? -18.025 9.920 12.474 1.00 87.50 167 ILE A O 1
ATOM 1359 N N . GLN A 1 168 ? -16.845 8.013 12.216 1.00 86.38 168 GLN A N 1
ATOM 1360 C CA . GLN A 1 168 ? -17.845 7.118 12.785 1.00 86.38 168 GLN A CA 1
ATOM 1361 C C . GLN A 1 168 ? -18.143 7.444 14.254 1.00 86.38 168 GLN A C 1
ATOM 1363 O O . GLN A 1 168 ? -19.307 7.415 14.646 1.00 86.38 168 GLN A O 1
ATOM 1368 N N . SER A 1 169 ? -17.123 7.776 15.056 1.00 85.38 169 SER A N 1
ATOM 1369 C CA . SER A 1 169 ? -17.290 8.101 16.480 1.00 85.38 169 SER A CA 1
ATOM 1370 C C . SER A 1 169 ? -17.891 9.484 16.722 1.00 85.38 169 SER A C 1
ATOM 1372 O O . SER A 1 169 ? -18.624 9.668 17.689 1.00 85.38 169 SER A O 1
ATOM 1374 N N . ARG A 1 170 ? -17.616 10.458 15.846 1.00 81.31 170 ARG A N 1
ATOM 1375 C CA . ARG A 1 170 ? -18.149 11.825 15.959 1.00 81.31 170 ARG A CA 1
ATOM 1376 C C . ARG A 1 170 ? -19.520 12.012 15.310 1.00 81.31 170 ARG A C 1
ATOM 1378 O O . ARG A 1 170 ? -20.065 13.108 15.392 1.00 81.31 170 ARG A O 1
ATOM 1385 N N . GLY A 1 171 ? -20.059 10.991 14.634 1.00 67.75 171 GLY A N 1
ATOM 1386 C CA . GLY A 1 171 ? -21.336 11.082 13.915 1.00 67.75 171 GLY A CA 1
ATOM 1387 C C . GLY A 1 171 ? -21.355 12.186 12.850 1.00 67.75 171 GLY A C 1
ATOM 1388 O O . GLY A 1 171 ? -22.416 12.703 12.514 1.00 67.75 171 GLY A O 1
ATOM 1389 N N . MET A 1 172 ? -20.182 12.596 12.357 1.00 60.09 172 MET A N 1
ATOM 1390 C CA . MET A 1 172 ? -20.042 13.793 11.536 1.00 60.09 172 MET A CA 1
ATOM 1391 C C . MET A 1 172 ? -20.500 13.477 10.104 1.00 60.09 172 MET A C 1
ATOM 1393 O O . MET A 1 172 ? -19.860 12.657 9.437 1.00 60.09 172 MET A O 1
ATOM 1397 N N . PRO A 1 173 ? -21.578 14.096 9.583 1.00 58.59 173 PRO A N 1
ATOM 1398 C CA . PRO A 1 173 ? -21.897 13.963 8.173 1.00 58.59 173 PRO A CA 1
ATOM 1399 C C . PRO A 1 173 ? -20.765 14.623 7.383 1.00 58.59 173 PRO A C 1
ATOM 1401 O O . PRO A 1 173 ? -20.488 15.809 7.554 1.00 58.59 173 PRO A O 1
ATOM 1404 N N . PHE A 1 174 ? -20.088 13.851 6.535 1.00 56.47 174 PHE A N 1
ATOM 1405 C CA . PHE A 1 174 ? -18.996 14.325 5.683 1.00 56.47 174 PHE A CA 1
ATOM 1406 C C . PHE A 1 174 ? -19.561 15.239 4.578 1.00 56.47 174 PHE A C 1
ATOM 1408 O O . PHE A 1 174 ? -19.681 14.853 3.420 1.00 56.47 174 PHE A O 1
ATOM 1415 N N . LYS A 1 175 ? -19.978 16.454 4.946 1.00 56.75 175 LYS A N 1
ATOM 1416 C CA . LYS A 1 175 ? -20.326 17.540 4.026 1.00 56.75 175 LYS A CA 1
ATOM 1417 C C . LYS A 1 175 ? -19.149 18.501 3.981 1.00 56.75 175 LYS A C 1
ATOM 1419 O O . LYS A 1 175 ? -19.209 19.598 4.529 1.00 56.75 175 LYS A O 1
ATOM 1424 N N . ILE A 1 176 ? -18.049 18.069 3.368 1.00 61.28 176 ILE A N 1
ATOM 1425 C CA . ILE A 1 176 ? -16.994 19.021 3.034 1.00 61.28 176 ILE A CA 1
ATOM 1426 C C . ILE A 1 176 ? -17.537 19.865 1.887 1.00 61.28 176 ILE A C 1
ATOM 1428 O O . ILE A 1 176 ? -17.86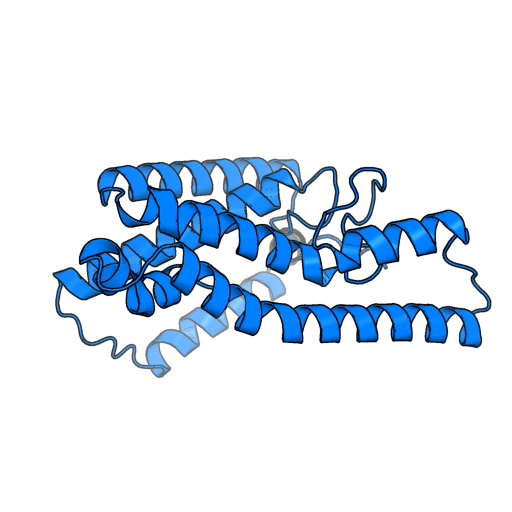0 19.338 0.823 1.00 61.28 176 ILE A O 1
ATOM 1432 N N . ASN A 1 177 ? -17.696 21.166 2.117 1.00 61.75 177 ASN A N 1
ATOM 1433 C CA . ASN A 1 177 ? -18.073 22.078 1.054 1.00 61.75 177 ASN A CA 1
ATOM 1434 C C . ASN A 1 177 ? -16.934 22.092 0.026 1.00 61.75 177 ASN A C 1
ATOM 1436 O O . ASN A 1 177 ? -15.824 22.510 0.352 1.00 61.75 177 ASN A O 1
ATOM 1440 N N . ALA A 1 178 ? -17.195 21.618 -1.194 1.00 64.06 178 ALA A N 1
ATOM 1441 C CA . ALA A 1 178 ? -16.197 21.573 -2.261 1.00 64.06 178 ALA A CA 1
ATOM 1442 C C . ALA A 1 178 ? -15.556 22.953 -2.501 1.00 64.06 178 ALA A C 1
ATOM 1444 O O . ALA A 1 178 ? -14.361 23.019 -2.780 1.00 64.06 178 ALA A O 1
ATOM 1445 N N . LEU A 1 179 ? -16.295 24.051 -2.268 1.00 67.75 179 LEU A N 1
ATOM 1446 C CA . LEU A 1 179 ? -15.748 25.408 -2.344 1.00 67.75 179 LEU A CA 1
ATOM 1447 C C . LEU A 1 179 ? -14.637 25.701 -1.324 1.00 67.75 179 LEU A C 1
ATOM 1449 O O . LEU A 1 179 ? -13.759 26.500 -1.622 1.00 67.75 179 LEU A O 1
ATOM 1453 N N . LEU A 1 180 ? -14.643 25.066 -0.148 1.00 71.75 180 LEU A N 1
ATOM 1454 C CA . LEU A 1 180 ? -13.589 25.238 0.862 1.00 71.75 180 LEU A CA 1
ATOM 1455 C C . LEU A 1 180 ? -12.335 24.410 0.543 1.00 71.75 180 LEU A C 1
ATOM 1457 O O . LEU A 1 180 ? -11.247 24.747 1.000 1.00 71.75 180 LEU A O 1
ATOM 1461 N N . LEU A 1 181 ? -12.474 23.346 -0.253 1.00 75.31 181 LEU A N 1
ATOM 1462 C CA . LEU A 1 181 ? -11.345 22.536 -0.717 1.00 75.31 181 LEU A CA 1
ATOM 1463 C C . LEU A 1 181 ? -10.638 23.159 -1.918 1.00 75.31 181 LEU A C 1
ATOM 1465 O O . LEU A 1 181 ? -9.430 22.989 -2.048 1.00 75.31 181 LEU A O 1
ATOM 1469 N N . LEU A 1 182 ? -11.361 23.890 -2.770 1.00 78.56 182 LEU A N 1
ATOM 1470 C CA . LEU A 1 182 ? -10.798 24.541 -3.954 1.00 78.56 182 LEU A CA 1
ATOM 1471 C C . LEU A 1 182 ? -9.551 25.392 -3.662 1.00 78.56 182 LEU A C 1
ATOM 1473 O O . LEU A 1 182 ? -8.550 25.156 -4.331 1.00 78.56 182 LEU A O 1
ATOM 1477 N N . PRO A 1 183 ? -9.528 26.311 -2.676 1.00 80.00 183 PRO A N 1
ATOM 1478 C CA . PRO A 1 183 ? -8.327 27.096 -2.397 1.00 80.00 183 PRO A CA 1
ATOM 1479 C C . PRO A 1 183 ? -7.173 26.240 -1.862 1.00 80.00 183 PRO A C 1
ATOM 1481 O O . PRO A 1 183 ? -6.029 26.480 -2.224 1.00 80.00 183 PRO A O 1
ATOM 1484 N N . VAL A 1 184 ? -7.450 25.204 -1.063 1.00 80.00 184 VAL A N 1
ATOM 1485 C CA . VAL A 1 184 ? -6.410 24.292 -0.554 1.00 80.00 184 VAL A CA 1
ATOM 1486 C C . VAL A 1 184 ? -5.798 23.471 -1.689 1.00 80.00 184 VAL A C 1
ATOM 1488 O O . VAL A 1 184 ? -4.580 23.353 -1.771 1.00 80.00 184 VAL A O 1
ATOM 1491 N N . ILE A 1 185 ? -6.630 22.945 -2.591 1.00 80.06 185 ILE A N 1
ATOM 1492 C CA . ILE A 1 185 ? -6.191 22.211 -3.784 1.00 80.06 185 ILE A CA 1
ATOM 1493 C C . ILE A 1 185 ? -5.413 23.144 -4.715 1.00 80.06 185 ILE A C 1
ATOM 1495 O O . ILE A 1 185 ? -4.354 22.773 -5.203 1.00 80.06 185 ILE A O 1
ATOM 1499 N N . PHE A 1 186 ? -5.900 24.366 -4.927 1.00 81.00 186 PHE A N 1
ATOM 1500 C CA . PHE A 1 186 ? -5.246 25.362 -5.771 1.00 81.00 186 PHE A CA 1
ATOM 1501 C C . PHE A 1 186 ? -3.862 25.740 -5.233 1.00 81.00 186 PHE A C 1
ATOM 1503 O O . PHE A 1 186 ? -2.888 25.721 -5.977 1.00 81.00 186 PHE A O 1
ATOM 1510 N N . ILE A 1 187 ? -3.749 25.985 -3.926 1.00 80.81 187 ILE A N 1
ATOM 1511 C CA . ILE A 1 187 ? -2.467 26.238 -3.258 1.00 80.81 187 ILE A CA 1
ATOM 1512 C C . ILE A 1 187 ? -1.550 25.012 -3.373 1.00 80.81 187 ILE A C 1
ATOM 1514 O O . ILE A 1 187 ? -0.390 25.155 -3.750 1.00 80.81 187 ILE A O 1
ATOM 1518 N N . ALA A 1 188 ? -2.062 23.805 -3.121 1.00 76.75 188 ALA A N 1
ATOM 1519 C CA . ALA A 1 188 ? -1.281 22.573 -3.225 1.00 76.75 188 ALA A CA 1
ATOM 1520 C C . ALA A 1 188 ? -0.767 22.295 -4.650 1.00 76.75 188 ALA A C 1
ATOM 1522 O O . ALA A 1 188 ? 0.309 21.725 -4.800 1.00 76.75 188 ALA A O 1
ATOM 1523 N N . LEU A 1 189 ? -1.506 22.703 -5.686 1.00 77.06 189 LEU A N 1
ATOM 1524 C CA . LEU A 1 189 ? -1.097 22.565 -7.088 1.00 77.06 189 LEU A CA 1
ATOM 1525 C C . LEU A 1 189 ? -0.118 23.658 -7.534 1.00 77.06 189 LEU A C 1
ATOM 1527 O O . LEU A 1 189 ? 0.736 23.399 -8.378 1.00 77.06 189 LEU A O 1
ATOM 1531 N N . ILE A 1 190 ? -0.224 24.866 -6.976 1.00 75.19 190 ILE A N 1
ATOM 1532 C CA . ILE A 1 190 ? 0.611 26.009 -7.367 1.00 75.19 190 ILE A CA 1
ATOM 1533 C C . ILE A 1 190 ? 1.951 26.041 -6.626 1.00 75.19 190 ILE A C 1
ATOM 1535 O O . ILE A 1 190 ? 2.951 26.437 -7.219 1.00 75.19 190 ILE A O 1
ATOM 1539 N N . ILE A 1 191 ? 2.013 25.605 -5.365 1.00 73.25 191 ILE A N 1
ATOM 1540 C CA . ILE A 1 191 ? 3.263 25.584 -4.582 1.00 73.25 191 ILE A CA 1
ATOM 1541 C C . ILE A 1 191 ? 4.412 24.845 -5.306 1.00 73.25 191 ILE A C 1
ATOM 1543 O O . ILE A 1 191 ? 5.497 25.419 -5.393 1.00 73.25 191 ILE A O 1
ATOM 1547 N N . PRO A 1 192 ? 4.209 23.643 -5.886 1.00 66.88 192 PRO A N 1
ATOM 1548 C CA . PRO A 1 192 ? 5.246 22.943 -6.652 1.00 66.88 192 PRO A CA 1
ATOM 1549 C C . PRO A 1 192 ? 5.692 23.695 -7.915 1.00 66.88 192 PRO A C 1
ATOM 1551 O O . PRO A 1 192 ? 6.811 23.513 -8.378 1.00 66.88 192 PRO A O 1
ATOM 1554 N N . MET A 1 193 ? 4.816 24.535 -8.475 1.00 63.97 193 MET A N 1
ATOM 1555 C CA . MET A 1 193 ? 5.076 25.340 -9.673 1.00 63.97 193 MET A CA 1
ATOM 1556 C C . MET A 1 193 ? 5.834 26.637 -9.351 1.00 63.97 193 MET A C 1
ATOM 1558 O O . MET A 1 193 ? 6.642 27.092 -10.153 1.00 63.97 193 MET A O 1
ATOM 1562 N N . LEU A 1 194 ? 5.582 27.229 -8.178 1.00 65.81 194 LEU A N 1
ATOM 1563 C CA . LEU A 1 194 ? 6.254 28.446 -7.705 1.00 65.81 194 LEU A CA 1
ATOM 1564 C C . LEU A 1 194 ? 7.607 28.167 -7.042 1.00 65.81 194 LEU A C 1
ATOM 1566 O O . LEU A 1 194 ? 8.459 29.051 -7.012 1.00 65.81 194 LEU A O 1
ATOM 1570 N N . CYS A 1 195 ? 7.805 26.963 -6.504 1.00 67.19 195 CYS A N 1
ATOM 1571 C CA . CYS A 1 195 ? 9.058 26.528 -5.902 1.00 67.19 195 CYS A CA 1
ATOM 1572 C C . CYS A 1 195 ? 9.572 25.289 -6.660 1.00 67.19 195 CYS A C 1
ATOM 1574 O O . CYS A 1 195 ? 9.212 24.166 -6.298 1.00 67.19 195 CYS A O 1
ATOM 1576 N N . PRO A 1 196 ? 10.388 25.474 -7.718 1.00 62.03 196 PRO A N 1
ATOM 1577 C CA . PRO A 1 196 ? 10.854 24.387 -8.583 1.00 62.03 196 PRO A CA 1
ATOM 1578 C C . PRO A 1 196 ? 11.600 23.292 -7.818 1.00 62.03 196 PRO A C 1
ATOM 1580 O O . PRO A 1 196 ? 11.420 22.113 -8.107 1.00 62.03 196 PRO A O 1
ATOM 1583 N N . ASP A 1 197 ? 12.363 23.670 -6.789 1.00 64.12 197 ASP A N 1
ATOM 1584 C CA . ASP A 1 197 ? 13.068 22.727 -5.917 1.00 64.12 197 ASP A CA 1
ATOM 1585 C C . ASP A 1 197 ? 12.085 21.832 -5.146 1.00 64.12 197 ASP A C 1
ATOM 1587 O O . ASP A 1 197 ? 12.302 20.631 -5.006 1.00 64.12 197 ASP A O 1
ATOM 1591 N N . PHE A 1 198 ? 10.950 22.387 -4.709 1.00 59.09 198 PHE A N 1
ATOM 1592 C CA . PHE A 1 198 ? 9.886 21.640 -4.034 1.00 59.09 198 PHE A CA 1
ATOM 1593 C C . PHE A 1 198 ? 9.099 20.749 -5.008 1.00 59.09 198 PHE A C 1
ATOM 1595 O O . PHE A 1 198 ? 8.699 19.641 -4.653 1.00 59.09 198 PHE A O 1
ATOM 1602 N N . GLY A 1 199 ? 8.903 21.203 -6.250 1.00 57.31 199 GLY A N 1
ATOM 1603 C CA . GLY A 1 199 ? 8.328 20.395 -7.327 1.00 57.31 199 GLY A CA 1
ATOM 1604 C C . GLY A 1 199 ? 9.205 19.199 -7.700 1.00 57.31 199 GLY A C 1
ATOM 1605 O O . GLY A 1 199 ? 8.698 18.085 -7.816 1.00 57.31 199 GLY A O 1
ATOM 1606 N N . LEU A 1 200 ? 10.521 19.396 -7.793 1.00 58.19 200 LEU A N 1
ATOM 1607 C CA . LEU A 1 200 ? 11.495 18.326 -8.028 1.00 58.19 200 LEU A CA 1
ATOM 1608 C C . LEU A 1 200 ? 11.517 17.305 -6.879 1.00 58.19 200 LEU A C 1
ATOM 1610 O O . LEU A 1 200 ? 11.582 16.106 -7.137 1.00 58.19 200 LEU A O 1
ATOM 1614 N N . TYR A 1 201 ? 11.362 17.757 -5.631 1.00 59.44 201 TYR A N 1
ATOM 1615 C CA . TYR A 1 201 ? 11.215 16.883 -4.457 1.00 59.44 201 TYR A CA 1
ATOM 1616 C C . TYR A 1 201 ? 9.895 16.088 -4.428 1.00 59.44 201 TYR A C 1
ATOM 1618 O O . TYR A 1 201 ? 9.818 15.013 -3.831 1.00 59.44 201 TYR A O 1
ATOM 1626 N N . LEU A 1 202 ? 8.823 16.608 -5.030 1.00 59.69 202 LEU A N 1
ATOM 1627 C CA . LEU A 1 202 ? 7.517 15.939 -5.052 1.00 59.69 202 LEU A CA 1
ATOM 1628 C C . LEU A 1 202 ? 7.375 14.933 -6.195 1.00 59.69 202 LEU A C 1
ATOM 1630 O O . LEU A 1 202 ? 6.694 13.923 -6.023 1.00 59.69 202 LEU A O 1
ATOM 1634 N N . PHE A 1 203 ? 7.983 15.221 -7.343 1.00 57.81 203 PHE A N 1
ATOM 1635 C CA . PHE A 1 203 ? 7.800 14.450 -8.572 1.00 57.81 203 PHE A CA 1
ATOM 1636 C C . PHE A 1 203 ? 9.040 13.650 -9.000 1.00 57.81 203 PHE A C 1
ATOM 1638 O O . PHE A 1 203 ? 8.941 12.848 -9.922 1.00 57.81 203 PHE A O 1
ATOM 1645 N N . GLY A 1 204 ? 10.179 13.824 -8.322 1.00 53.22 204 GLY A N 1
ATOM 1646 C CA . GLY A 1 204 ? 11.459 13.243 -8.725 1.00 53.22 204 GLY A CA 1
ATOM 1647 C C . GLY A 1 204 ? 12.045 13.927 -9.966 1.00 53.22 204 GLY A C 1
ATOM 1648 O O . GLY A 1 204 ? 11.343 14.574 -10.748 1.00 53.22 204 GLY A O 1
ATOM 1649 N N . ARG A 1 205 ? 13.363 13.801 -10.171 1.00 52.41 205 ARG A N 1
ATOM 1650 C CA . ARG A 1 205 ? 13.986 14.200 -11.442 1.00 52.41 205 ARG A CA 1
ATOM 1651 C C . ARG A 1 205 ? 13.565 13.205 -12.520 1.00 52.41 205 ARG A C 1
ATOM 1653 O O . ARG A 1 205 ? 14.110 12.109 -12.592 1.00 52.41 205 ARG A O 1
ATOM 1660 N N . PHE A 1 206 ? 12.620 13.588 -13.372 1.00 43.62 206 PHE A N 1
ATOM 1661 C CA . PHE A 1 206 ? 12.413 12.902 -14.644 1.00 43.62 206 PHE A CA 1
ATOM 1662 C C . PHE A 1 206 ? 13.579 13.248 -15.577 1.00 43.62 206 PHE A C 1
ATOM 1664 O O . PHE A 1 206 ? 13.479 14.158 -16.397 1.00 43.62 206 PHE A O 1
ATOM 1671 N N . GLU A 1 207 ? 14.710 12.563 -15.422 1.00 34.31 207 GLU A N 1
ATOM 1672 C CA . GLU A 1 207 ? 15.690 12.469 -16.504 1.00 34.31 207 GLU A CA 1
ATOM 1673 C C . GLU A 1 207 ? 15.096 11.511 -17.548 1.00 34.31 207 GLU A C 1
ATOM 1675 O O . GLU A 1 207 ? 15.098 10.293 -17.370 1.00 34.31 207 GLU A O 1
ATOM 1680 N N . ILE A 1 208 ? 14.456 12.098 -18.567 1.00 34.16 208 ILE A N 1
ATOM 1681 C CA . ILE A 1 208 ? 14.007 11.416 -19.792 1.00 34.16 208 ILE A CA 1
ATOM 1682 C C . ILE A 1 208 ? 15.192 11.306 -20.746 1.00 34.16 208 ILE A C 1
ATOM 1684 O O . ILE A 1 208 ? 15.885 12.335 -20.919 1.00 34.16 208 ILE A O 1
#

pLDDT: mean 83.32, std 11.85, range [34.16, 96.31]

Radius of gyration: 19.74 Å; chains: 1; bounding box: 40×44×54 Å

Secondary structure (DSSP, 8-state):
--HHHHHHHHHHHHHTTSS-HHHHHHHHHHHHHHHHHHHHHHHHHHHHHHHHHH----S-HHHHHHHHHHHHTT---TT-SS-TTSS-TTHHHHHHHHHHHHHHHHTGGG--HHHHHHHHHHHHHHHHHHHHHSS-S--SSSTTTHHHHHHHHHHHHHHHHHHHHHHHHHT------HHHHHHHHHHHHHHHHH-HHHHHHHH-----

Foldseek 3Di:
DFLQVCCVPPLVCLVVVVDALVRLLVVLCVVLVVVLVVLLVVLVVVQVVCCVPVVDNPDDPVRVVVLCVCSVVLHFDLVDQAFSNNSRLVSQLSSLVSVVSSCCSPPVSPDDLVVLVVLLVVLVVVLVVVLVVQLASPACGGSVRVVSSNSVCSNRNSVSNNVNVVCVVVVDDPCDPVVVVVVVVVCVVCVCVVPVSVVCSYPPPPPD